Protein AF-0000000079764427 (afdb_homodimer)

Structure (mmCIF, N/CA/C/O backbone):
data_AF-0000000079764427-model_v1
#
loop_
_entity.id
_entity.type
_entity.pdbx_description
1 polymer 'Transcriptional regulator'
#
loop_
_atom_site.group_PDB
_atom_site.id
_atom_site.type_symbol
_atom_site.label_atom_id
_atom_site.label_alt_id
_atom_site.label_comp_id
_atom_site.label_asym_id
_atom_site.label_entity_id
_atom_site.label_seq_id
_atom_site.pdbx_PDB_ins_code
_atom_site.Cartn_x
_atom_site.Cartn_y
_atom_site.Cartn_z
_atom_site.occupancy
_atom_site.B_iso_or_equiv
_atom_site.auth_seq_id
_atom_site.auth_comp_id
_atom_site.auth_asym_id
_atom_site.auth_atom_id
_atom_site.pdbx_PDB_model_num
ATOM 1 N N . MET A 1 1 ? 19.547 -31.422 -20.656 1 37.47 1 MET A N 1
ATOM 2 C CA . MET A 1 1 ? 18.531 -30.391 -20.844 1 37.47 1 MET A CA 1
ATOM 3 C C . MET A 1 1 ? 18.656 -29.297 -19.766 1 37.47 1 MET A C 1
ATOM 5 O O . MET A 1 1 ? 18.391 -29.547 -18.594 1 37.47 1 MET A O 1
ATOM 9 N N . ARG A 1 2 ? 19.719 -28.469 -19.656 1 39.53 2 ARG A N 1
ATOM 10 C CA . ARG A 1 2 ? 20.141 -27.469 -18.688 1 39.53 2 ARG A CA 1
ATOM 11 C C . ARG A 1 2 ? 18.969 -26.578 -18.266 1 39.53 2 ARG A C 1
ATOM 13 O O . ARG A 1 2 ? 18.297 -25.984 -19.109 1 39.53 2 ARG A O 1
ATOM 20 N N . LYS A 1 3 ? 18.047 -27.125 -17.422 1 43.03 3 LYS A N 1
ATOM 21 C CA . LYS A 1 3 ? 16.844 -26.484 -16.922 1 43.03 3 LYS A CA 1
ATOM 22 C C . LYS A 1 3 ? 17.031 -24.969 -16.797 1 43.03 3 LYS A C 1
ATOM 24 O O . LYS A 1 3 ? 17.953 -24.516 -16.109 1 43.03 3 LYS A O 1
ATOM 29 N N . SER A 1 4 ? 16.969 -24.141 -17.891 1 41.94 4 SER A N 1
ATOM 30 C CA . SER A 1 4 ? 17.031 -22.688 -17.969 1 41.94 4 SER A CA 1
ATOM 31 C C . SER A 1 4 ? 16.484 -22.031 -16.703 1 41.94 4 SER A C 1
ATOM 33 O O . SER A 1 4 ? 15.32 -22.219 -16.359 1 41.94 4 SER A O 1
ATOM 35 N N . GLU A 1 5 ? 17.094 -22.156 -15.555 1 44.78 5 GLU A N 1
ATOM 36 C CA . GLU A 1 5 ? 16.812 -21.375 -14.352 1 44.78 5 GLU A CA 1
ATOM 37 C C . GLU A 1 5 ? 16.219 -20.016 -14.695 1 44.78 5 GLU A C 1
ATOM 39 O O . GLU A 1 5 ? 16.922 -19.141 -15.195 1 44.78 5 GLU A O 1
ATOM 44 N N . SER A 1 6 ? 15.117 -19.984 -15.414 1 50.72 6 SER A N 1
ATOM 45 C CA . SER A 1 6 ? 14.477 -18.75 -15.82 1 50.72 6 SER A CA 1
ATOM 46 C C . SER A 1 6 ? 14.734 -17.641 -14.805 1 50.72 6 SER A C 1
ATOM 48 O O . SER A 1 6 ? 14.586 -17.844 -13.602 1 50.72 6 SER A O 1
ATOM 50 N N . ALA A 1 7 ? 15.719 -16.781 -15.016 1 59.03 7 ALA A N 1
ATOM 51 C CA . ALA A 1 7 ? 16.156 -15.578 -14.312 1 59.03 7 ALA A CA 1
ATOM 52 C C . ALA A 1 7 ? 14.984 -14.922 -13.578 1 59.03 7 ALA A C 1
ATOM 54 O O . ALA A 1 7 ? 13.883 -14.844 -14.117 1 59.03 7 ALA A O 1
ATOM 55 N N . ILE A 1 8 ? 14.992 -15.133 -12.273 1 72.94 8 ILE A N 1
ATOM 56 C CA . ILE A 1 8 ? 14.031 -14.383 -11.477 1 72.94 8 ILE A CA 1
ATOM 57 C C . ILE A 1 8 ? 13.969 -12.938 -11.953 1 72.94 8 ILE A C 1
ATOM 59 O O . ILE A 1 8 ? 15 -12.258 -12.023 1 72.94 8 ILE A O 1
ATOM 63 N N . ASN A 1 9 ? 12.961 -12.602 -12.719 1 80.75 9 ASN A N 1
ATOM 64 C CA . ASN A 1 9 ? 12.766 -11.219 -13.148 1 80.75 9 ASN A CA 1
ATOM 65 C C . ASN A 1 9 ? 12.039 -10.398 -12.094 1 80.75 9 ASN A C 1
ATOM 67 O O . ASN A 1 9 ? 10.812 -10.43 -12.008 1 80.75 9 ASN A O 1
ATOM 71 N N . ARG A 1 10 ? 12.961 -9.844 -11.281 1 88.25 10 ARG A N 1
ATOM 72 C CA . ARG A 1 10 ? 12.422 -8.984 -10.227 1 88.25 10 ARG A CA 1
ATOM 73 C C . ARG A 1 10 ? 12.125 -7.586 -10.75 1 88.25 10 ARG A C 1
ATOM 75 O O . ARG A 1 10 ? 12.914 -7.035 -11.531 1 88.25 10 ARG A O 1
ATOM 82 N N . CYS A 1 11 ? 10.953 -7.137 -10.398 1 92.31 11 CYS A N 1
ATOM 83 C CA . CYS A 1 11 ? 10.633 -5.758 -10.742 1 92.31 11 CYS A CA 1
ATOM 84 C C . CYS A 1 11 ? 11.047 -4.805 -9.633 1 92.31 11 CYS A C 1
ATOM 86 O O . CYS A 1 11 ? 10.305 -4.613 -8.664 1 92.31 11 CYS A O 1
ATOM 88 N N . LYS A 1 12 ? 12.18 -4.176 -9.859 1 94.75 12 LYS A N 1
ATOM 89 C CA . LYS A 1 12 ? 12.75 -3.314 -8.82 1 94.75 12 LYS A CA 1
ATOM 90 C C . LYS A 1 12 ? 11.812 -2.15 -8.5 1 94.75 12 LYS A C 1
ATOM 92 O O . LYS A 1 12 ? 11.727 -1.72 -7.352 1 94.75 12 LYS A O 1
ATOM 97 N N . THR A 1 13 ? 11.172 -1.653 -9.531 1 96.94 13 THR A N 1
ATOM 98 C CA . THR A 1 13 ? 10.258 -0.533 -9.328 1 96.94 13 THR A CA 1
ATOM 99 C C . THR A 1 13 ? 9.117 -0.929 -8.391 1 96.94 13 THR A C 1
ATOM 101 O O . THR A 1 13 ? 8.82 -0.218 -7.43 1 96.94 13 THR A O 1
ATOM 104 N N . ILE A 1 14 ? 8.594 -2.066 -8.617 1 96.38 14 ILE A N 1
ATOM 105 C CA . ILE A 1 14 ? 7.469 -2.527 -7.812 1 96.38 14 ILE A CA 1
ATOM 106 C C . ILE A 1 14 ? 7.945 -2.848 -6.398 1 96.38 14 ILE A C 1
ATOM 108 O O . ILE A 1 14 ? 7.266 -2.529 -5.422 1 96.38 14 ILE A O 1
ATOM 112 N N . SER A 1 15 ? 9.086 -3.422 -6.289 1 95.44 15 SER A N 1
ATOM 113 C CA . SER A 1 15 ? 9.648 -3.701 -4.973 1 95.44 15 SER A CA 1
ATOM 114 C C . SER A 1 15 ? 9.883 -2.416 -4.188 1 95.44 15 SER A C 1
ATOM 116 O O . SER A 1 15 ? 9.625 -2.359 -2.984 1 95.44 15 SER A O 1
ATOM 118 N N . THR A 1 16 ? 10.391 -1.406 -4.848 1 96.19 16 THR A N 1
ATOM 119 C CA . THR A 1 16 ? 10.648 -0.124 -4.203 1 96.19 16 THR A CA 1
ATOM 120 C C . THR A 1 16 ? 9.344 0.543 -3.789 1 96.19 16 THR A C 1
ATOM 122 O O . THR A 1 16 ? 9.219 1.046 -2.67 1 96.19 16 THR A O 1
ATOM 125 N N . VAL A 1 17 ? 8.344 0.511 -4.684 1 96.56 17 VAL A N 1
ATOM 126 C CA . VAL A 1 17 ? 7.031 1.067 -4.367 1 96.56 17 VAL A CA 1
ATOM 127 C C . VAL A 1 17 ? 6.438 0.341 -3.162 1 96.56 17 VAL A C 1
ATOM 129 O O . VAL A 1 17 ? 5.914 0.975 -2.242 1 96.56 17 VAL A O 1
ATOM 132 N N . GLN A 1 18 ? 6.531 -0.95 -3.156 1 96.06 18 GLN A N 1
ATOM 133 C CA . GLN A 1 18 ? 6.062 -1.748 -2.027 1 96.06 18 GLN A CA 1
ATOM 134 C C . GLN A 1 18 ? 6.738 -1.315 -0.729 1 96.06 18 GLN A C 1
ATOM 136 O O . GLN A 1 18 ? 6.074 -1.139 0.293 1 96.06 18 GLN A O 1
ATOM 141 N N . LYS A 1 19 ? 7.977 -1.12 -0.745 1 94.25 19 LYS A N 1
ATOM 142 C CA . LYS A 1 19 ? 8.719 -0.733 0.449 1 94.25 19 LYS A CA 1
ATOM 143 C C . LYS A 1 19 ? 8.281 0.641 0.949 1 94.25 19 LYS A C 1
ATOM 145 O O . LYS A 1 19 ? 8.156 0.857 2.156 1 94.25 19 LYS A O 1
ATOM 150 N N . LEU A 1 20 ? 8.023 1.52 0.026 1 94.94 20 LEU A N 1
ATOM 151 C CA . LEU A 1 20 ? 7.648 2.891 0.359 1 94.94 20 LEU A CA 1
ATOM 152 C C . LEU A 1 20 ? 6.254 2.938 0.971 1 94.94 20 LEU A C 1
ATOM 154 O O . LEU A 1 20 ? 5.98 3.764 1.847 1 94.94 20 LEU A O 1
ATOM 158 N N . LEU A 1 21 ? 5.438 2.053 0.484 1 94 21 LEU A N 1
ATOM 159 C CA . LEU A 1 21 ? 4.035 2.127 0.884 1 94 21 LEU A CA 1
ATOM 160 C C . LEU A 1 21 ? 3.721 1.088 1.955 1 94 21 LEU A C 1
ATOM 162 O O . LEU A 1 21 ? 2.611 1.058 2.49 1 94 21 LEU A O 1
ATOM 166 N N . GLY A 1 22 ? 4.785 0.251 2.111 1 90.44 22 GLY A N 1
ATOM 167 C CA . GLY A 1 22 ? 4.566 -0.783 3.109 1 90.44 22 GLY A CA 1
ATOM 168 C C . GLY A 1 22 ? 4.273 -0.228 4.488 1 90.44 22 GLY A C 1
ATOM 169 O O . GLY A 1 22 ? 4.977 0.667 4.969 1 90.44 22 GLY A O 1
ATOM 170 N N . GLY A 1 23 ? 3.123 -0.671 5.043 1 87.12 23 GLY A N 1
ATOM 171 C CA . GLY A 1 23 ? 2.627 -0.219 6.332 1 87.12 23 GLY A CA 1
ATOM 172 C C . GLY A 1 23 ? 1.115 -0.096 6.383 1 87.12 23 GLY A C 1
ATOM 173 O O . GLY A 1 23 ? 0.454 -0.088 5.34 1 87.12 23 GLY A O 1
ATOM 174 N N . LYS A 1 24 ? 0.66 0.077 7.57 1 90.56 24 LYS A N 1
ATOM 175 C CA . LYS A 1 24 ? -0.783 -0.022 7.77 1 90.56 24 LYS A CA 1
ATOM 176 C C . LYS A 1 24 ? -1.452 1.344 7.641 1 90.56 24 LYS A C 1
ATOM 178 O O . LYS A 1 24 ? -2.678 1.434 7.543 1 90.56 24 LYS A O 1
ATOM 183 N N . TYR A 1 25 ? -0.628 2.434 7.398 1 95.88 25 TYR A N 1
ATOM 184 C CA . TYR A 1 25 ? -1.325 3.713 7.484 1 95.88 25 TYR A CA 1
ATOM 185 C C . TYR A 1 25 ? -0.783 4.699 6.453 1 95.88 25 TYR A C 1
ATOM 187 O O . TYR A 1 25 ? -1.311 5.801 6.305 1 95.88 25 TYR A O 1
ATOM 195 N N . LYS A 1 26 ? 0.159 4.332 5.672 1 96.75 26 LYS A N 1
ATOM 196 C CA . LYS A 1 26 ? 0.887 5.297 4.855 1 96.75 26 LYS A CA 1
ATOM 197 C C . LYS A 1 26 ? -0.018 5.906 3.787 1 96.75 26 LYS A C 1
ATOM 199 O O . LYS A 1 26 ? 0.06 7.102 3.508 1 96.75 26 LYS A O 1
ATOM 204 N N . ILE A 1 27 ? -0.841 5.113 3.219 1 97.25 27 ILE A N 1
ATOM 205 C CA . ILE A 1 27 ? -1.762 5.594 2.193 1 97.25 27 ILE A CA 1
ATOM 206 C C . ILE A 1 27 ? -2.711 6.625 2.795 1 97.25 27 ILE A C 1
ATOM 208 O O . ILE A 1 27 ? -2.891 7.711 2.238 1 97.25 27 ILE A O 1
ATOM 212 N N . GLU A 1 28 ? -3.258 6.352 3.938 1 97.06 28 GLU A N 1
ATOM 213 C CA . GLU A 1 28 ? -4.18 7.27 4.602 1 97.06 28 GLU A CA 1
ATOM 214 C C . GLU A 1 28 ? -3.471 8.555 5.012 1 97.06 28 GLU A C 1
ATOM 216 O O . GLU A 1 28 ? -4.008 9.648 4.832 1 97.06 28 GLU A O 1
ATOM 221 N N . ILE A 1 29 ? -2.322 8.352 5.551 1 97.75 29 ILE A N 1
ATOM 222 C CA . ILE A 1 29 ? -1.571 9.516 6.004 1 97.75 29 ILE A CA 1
ATOM 223 C C . ILE A 1 29 ? -1.322 10.461 4.828 1 97.75 29 ILE A C 1
ATOM 225 O O . ILE A 1 29 ? -1.599 11.656 4.914 1 97.75 29 ILE A O 1
ATOM 229 N N . LEU A 1 30 ? -0.891 9.938 3.723 1 98.38 30 LEU A N 1
ATOM 230 C CA . LEU A 1 30 ? -0.604 10.75 2.549 1 98.38 30 LEU A CA 1
ATOM 231 C C . LEU A 1 30 ? -1.88 11.375 1.994 1 98.38 30 LEU A C 1
ATOM 233 O O . LEU A 1 30 ? -1.868 12.516 1.537 1 98.38 30 LEU A O 1
ATOM 237 N N . TRP A 1 31 ? -2.936 10.641 2.057 1 98.25 31 TRP A N 1
ATOM 238 C CA . TRP A 1 31 ? -4.223 11.148 1.593 1 98.25 31 TRP A CA 1
ATOM 239 C C . TRP A 1 31 ? -4.652 12.359 2.412 1 98.25 31 TRP A C 1
ATOM 241 O O . TRP A 1 31 ? -4.988 13.406 1.855 1 98.25 31 TRP A O 1
ATOM 251 N N . TYR A 1 32 ? -4.578 12.227 3.701 1 98.12 32 TYR A N 1
ATOM 252 C CA . TYR A 1 32 ? -5.105 13.281 4.562 1 98.12 32 TYR A CA 1
ATOM 253 C C . TYR A 1 32 ? -4.195 14.5 4.547 1 98.12 32 TYR A C 1
ATOM 255 O O . TYR A 1 32 ? -4.676 15.641 4.57 1 98.12 32 TYR A O 1
ATOM 263 N N . ILE A 1 33 ? -2.914 14.297 4.445 1 98.25 33 ILE A N 1
ATOM 264 C CA . ILE A 1 33 ? -2.004 15.438 4.344 1 98.25 33 ILE A CA 1
ATOM 265 C C . ILE A 1 33 ? -2.178 16.109 2.986 1 98.25 33 ILE A C 1
ATOM 267 O O . ILE A 1 33 ? -2.281 17.344 2.908 1 98.25 33 ILE A O 1
ATOM 271 N N . GLY A 1 34 ? -2.25 15.367 1.97 1 98.06 34 GLY A N 1
ATOM 272 C CA . GLY A 1 34 ? -2.193 15.891 0.613 1 98.06 34 GLY A CA 1
ATOM 273 C C . GLY A 1 34 ? -3.535 16.391 0.108 1 98.06 34 G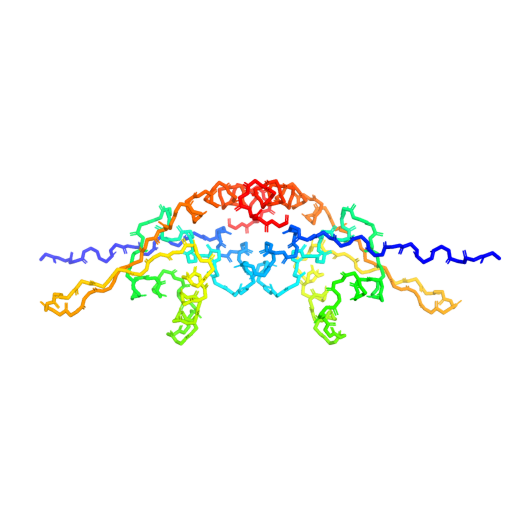LY A C 1
ATOM 274 O O . GLY A 1 34 ? -3.611 17.438 -0.544 1 98.06 34 GLY A O 1
ATOM 275 N N . LYS A 1 35 ? -4.582 15.625 0.439 1 97.75 35 LYS A N 1
ATOM 276 C CA . LYS A 1 35 ? -5.875 15.914 -0.176 1 97.75 35 LYS A CA 1
ATOM 277 C C . LYS A 1 35 ? -6.793 16.656 0.796 1 97.75 35 LYS A C 1
ATOM 279 O O . LYS A 1 35 ? -7.699 17.375 0.375 1 97.75 35 LYS A O 1
ATOM 284 N N . CYS A 1 36 ? -6.523 16.516 2.053 1 96.81 36 CYS A N 1
ATOM 285 C CA . CYS A 1 36 ? -7.438 17.078 3.039 1 96.81 36 CYS A CA 1
ATOM 286 C C . CYS A 1 36 ? -6.75 18.156 3.857 1 96.81 36 CYS A C 1
ATOM 288 O O . CYS A 1 36 ? -7.355 18.75 4.762 1 96.81 36 CYS A O 1
ATOM 290 N N . ASP A 1 37 ? -5.512 18.406 3.658 1 96.12 37 ASP A N 1
ATOM 291 C CA . ASP A 1 37 ? -4.738 19.469 4.305 1 96.12 37 ASP A CA 1
ATOM 292 C C . ASP A 1 37 ? -4.703 19.266 5.82 1 96.12 37 ASP A C 1
ATOM 29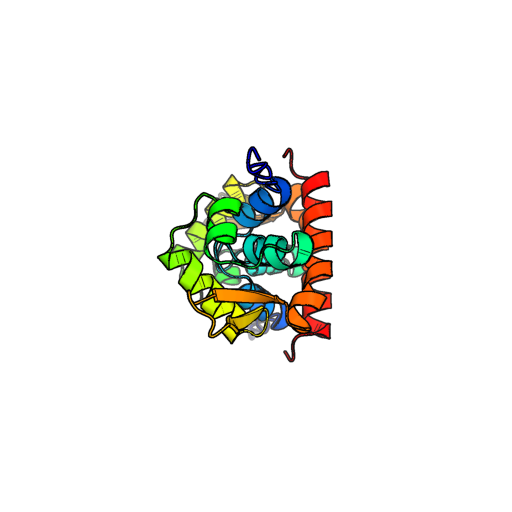4 O O . ASP A 1 37 ? -4.836 20.234 6.578 1 96.12 37 ASP A O 1
ATOM 298 N N . VAL A 1 38 ? -4.676 18 6.207 1 96.69 38 VAL A N 1
ATOM 299 C CA . VAL A 1 38 ? -4.473 17.688 7.617 1 96.69 38 VAL A CA 1
ATOM 300 C C . VAL A 1 38 ? -2.98 17.703 7.941 1 96.69 38 VAL A C 1
ATOM 302 O O . VAL A 1 38 ? -2.234 16.828 7.488 1 96.69 38 VAL A O 1
ATOM 305 N N . ARG A 1 39 ? -2.537 18.562 8.828 1 96.75 39 ARG A N 1
ATOM 306 C CA . ARG A 1 39 ? -1.111 18.859 8.883 1 96.75 39 ARG A CA 1
ATOM 307 C C . ARG A 1 39 ? -0.536 18.562 10.258 1 96.75 39 ARG A C 1
ATOM 309 O O . ARG A 1 39 ? 0.684 18.5 10.43 1 96.75 39 ARG A O 1
ATOM 316 N N . ARG A 1 40 ? -1.451 18.359 11.211 1 97.25 40 ARG A N 1
ATOM 317 C CA . ARG A 1 40 ? -0.958 18.203 12.578 1 97.25 40 ARG A CA 1
ATOM 318 C C . ARG A 1 40 ? -1.13 16.766 13.062 1 97.25 40 ARG A C 1
ATOM 320 O O . ARG A 1 40 ? -2.08 16.094 12.672 1 97.25 40 ARG A O 1
ATOM 327 N N . PHE A 1 41 ? -0.259 16.406 14.016 1 97.69 41 PHE A N 1
ATOM 328 C CA . PHE A 1 41 ? -0.192 15.047 14.555 1 97.69 41 PHE A CA 1
ATOM 329 C C . PHE A 1 41 ? -1.54 14.625 15.125 1 97.69 41 PHE A C 1
ATOM 331 O O . PHE A 1 41 ? -2.07 13.57 14.758 1 97.69 41 PHE A O 1
ATOM 338 N N . GLY A 1 42 ? -2.055 15.484 15.945 1 96.62 42 GLY A N 1
ATOM 339 C CA . GLY A 1 42 ? -3.312 15.148 16.594 1 96.62 42 GLY A CA 1
ATOM 340 C C . GLY A 1 42 ? -4.469 15.008 15.617 1 96.62 42 GLY A C 1
ATOM 341 O O . GLY A 1 42 ? -5.32 14.133 15.781 1 96.62 42 GLY A O 1
ATOM 342 N N . GLN A 1 43 ? -4.551 15.867 14.641 1 96 43 GLN A N 1
ATOM 343 C CA . GLN A 1 43 ? -5.594 15.805 13.617 1 96 43 GLN A CA 1
ATOM 344 C C . GLN A 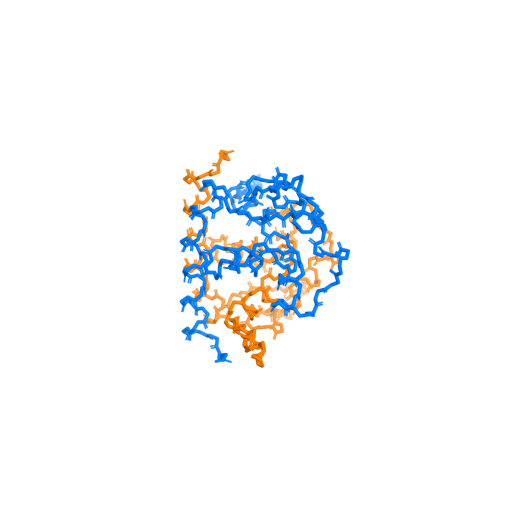1 43 ? -5.469 14.531 12.789 1 96 43 GLN A C 1
ATOM 346 O O . GLN A 1 43 ? -6.473 13.891 12.469 1 96 43 GLN A O 1
ATOM 351 N N . LEU A 1 44 ? -4.262 14.203 12.43 1 97.31 44 LEU A N 1
ATOM 352 C CA . LEU A 1 44 ? -4.023 12.969 11.68 1 97.31 44 LEU A CA 1
ATOM 353 C C . LEU A 1 44 ? -4.496 11.758 12.469 1 97.31 44 LEU A C 1
ATOM 355 O O . LEU A 1 44 ? -5.184 10.891 11.93 1 97.31 44 LEU A O 1
ATOM 359 N N . ARG A 1 45 ? -4.129 11.727 13.688 1 97 45 ARG A N 1
ATOM 360 C CA . ARG A 1 45 ? -4.52 10.617 14.555 1 97 45 ARG A CA 1
ATOM 361 C C . ARG A 1 45 ? -6.035 10.477 14.625 1 97 45 ARG A C 1
ATOM 363 O O . ARG A 1 45 ? -6.57 9.375 14.531 1 97 45 ARG A O 1
ATOM 370 N N . ARG A 1 46 ? -6.707 11.586 14.719 1 95 46 ARG A N 1
ATOM 371 C CA . ARG A 1 46 ? -8.164 11.586 14.805 1 95 46 ARG A CA 1
ATOM 372 C C . ARG A 1 46 ? -8.789 11.133 13.484 1 95 46 ARG A C 1
ATOM 374 O O . ARG A 1 46 ? -9.773 10.398 13.477 1 95 46 ARG A O 1
ATOM 381 N N . GLN A 1 47 ? -8.234 11.633 12.406 1 94.81 47 GLN A N 1
ATOM 382 C CA . GLN A 1 47 ? -8.766 11.297 11.094 1 94.81 47 GLN A CA 1
ATOM 383 C C . GLN A 1 47 ? -8.633 9.805 10.805 1 94.81 47 GLN A C 1
ATOM 385 O O . GLN A 1 47 ? -9.555 9.188 10.266 1 94.81 47 GLN A O 1
ATOM 390 N N . ILE A 1 48 ? -7.523 9.227 11.156 1 94.62 48 ILE A N 1
ATOM 391 C CA . ILE A 1 48 ? -7.266 7.816 10.883 1 94.62 48 ILE A CA 1
ATOM 392 C C . ILE A 1 48 ? -8.008 6.945 11.891 1 94.62 48 ILE A C 1
ATOM 394 O O . ILE A 1 48 ? -8.555 5.902 11.539 1 94.62 48 ILE A O 1
ATOM 398 N N . GLY A 1 49 ? -8.086 7.352 13.188 1 91.56 49 GLY A N 1
ATOM 399 C CA . GLY A 1 49 ? -8.922 6.773 14.227 1 91.56 49 GLY A CA 1
ATOM 400 C C . GLY A 1 49 ? -8.328 5.523 14.844 1 91.56 49 GLY A C 1
ATOM 401 O O . GLY A 1 49 ? -8.227 5.418 16.062 1 91.56 49 GLY A O 1
ATOM 402 N N . GLU A 1 50 ? -7.992 4.492 14.227 1 91.12 50 GLU A N 1
ATOM 403 C CA . GLU A 1 50 ? -7.559 3.207 14.766 1 91.12 50 GLU A CA 1
ATOM 404 C C . GLU A 1 50 ? -6.039 3.162 14.93 1 91.12 50 GLU A C 1
ATOM 406 O O . GLU A 1 50 ? -5.484 2.133 15.312 1 91.12 50 GLU A O 1
ATOM 411 N N . ILE A 1 51 ? -5.379 4.246 14.883 1 95.25 51 ILE A N 1
ATOM 412 C CA . ILE A 1 51 ? -3.92 4.25 14.922 1 95.25 51 ILE A CA 1
ATOM 413 C C . ILE A 1 51 ? -3.438 4.707 16.297 1 95.25 51 ILE A C 1
ATOM 415 O O . ILE A 1 51 ? -4.012 5.621 16.891 1 95.25 51 ILE A O 1
ATOM 419 N N . THR A 1 52 ? -2.408 4.047 16.828 1 97.31 52 THR A N 1
ATOM 420 C CA . THR A 1 52 ? -1.791 4.477 18.078 1 97.31 52 THR A CA 1
ATOM 421 C C . THR A 1 52 ? -0.817 5.625 17.828 1 97.31 52 THR A C 1
ATOM 423 O O . THR A 1 52 ? -0.355 5.824 16.703 1 97.31 52 THR A O 1
ATOM 426 N N . GLU A 1 53 ? -0.509 6.328 18.891 1 97.81 53 GLU A N 1
ATOM 427 C CA . GLU A 1 53 ? 0.448 7.426 18.797 1 97.81 53 GLU A CA 1
ATOM 428 C C . GLU A 1 53 ? 1.823 6.926 18.359 1 97.81 53 GLU A C 1
ATOM 430 O O . GLU A 1 53 ? 2.498 7.566 17.562 1 97.81 53 GLU A O 1
ATOM 435 N N . SER A 1 54 ? 2.193 5.883 18.906 1 97.88 54 SER A N 1
ATOM 436 C CA . SER A 1 54 ? 3.496 5.316 18.578 1 97.88 54 SER A CA 1
ATOM 437 C C . SER A 1 54 ? 3.564 4.918 17.109 1 97.88 54 SER A C 1
ATOM 439 O O . SER A 1 54 ? 4.566 5.172 16.438 1 97.88 54 SER A O 1
ATOM 441 N N . SER A 1 55 ? 2.484 4.297 16.609 1 97.31 55 SER A N 1
ATOM 442 C CA . SER A 1 55 ? 2.441 3.891 15.211 1 97.31 55 SER A CA 1
ATOM 443 C C . SER A 1 55 ? 2.441 5.105 14.281 1 97.31 55 SER A C 1
ATOM 445 O O . SER A 1 55 ? 3.141 5.117 13.266 1 97.31 55 SER A O 1
ATOM 447 N N . LEU A 1 56 ? 1.691 6.059 14.672 1 98 56 LEU A N 1
ATOM 448 C CA . LEU A 1 56 ? 1.655 7.266 13.859 1 98 56 LEU A CA 1
ATOM 449 C C . LEU A 1 56 ? 3.029 7.93 13.805 1 98 56 LEU A C 1
ATOM 451 O O . LEU A 1 56 ? 3.486 8.328 12.727 1 98 56 LEU A O 1
ATOM 455 N N . THR A 1 57 ? 3.705 8.055 14.93 1 98.19 57 THR A N 1
ATOM 456 C CA . THR A 1 57 ? 5.059 8.602 14.977 1 98.19 57 THR A CA 1
ATOM 457 C C . THR A 1 57 ? 5.984 7.824 14.039 1 98.19 57 THR A C 1
ATOM 459 O O . THR A 1 57 ? 6.711 8.422 13.242 1 98.19 57 THR A O 1
ATOM 462 N N . LYS A 1 58 ? 5.934 6.566 14.141 1 97.94 58 LYS A N 1
ATOM 463 C CA . LYS A 1 58 ? 6.777 5.703 13.32 1 97.94 58 LYS A CA 1
ATOM 464 C C . LYS A 1 58 ? 6.5 5.914 11.836 1 97.94 58 LYS A C 1
ATOM 466 O O . LYS A 1 58 ? 7.43 6.051 11.031 1 97.94 58 LYS A O 1
ATOM 471 N N . GLN A 1 59 ? 5.219 5.898 11.43 1 97.62 59 GLN A N 1
ATOM 472 C CA . GLN A 1 59 ? 4.844 6.051 10.023 1 97.62 59 GLN A CA 1
ATOM 473 C C . GLN A 1 59 ? 5.266 7.414 9.484 1 97.62 59 GLN A C 1
ATOM 475 O O . GLN A 1 59 ? 5.754 7.516 8.359 1 97.62 59 GLN A O 1
ATOM 480 N N . LEU A 1 60 ? 5.102 8.422 10.273 1 98.31 60 LEU A N 1
ATOM 481 C CA . LEU A 1 60 ? 5.488 9.773 9.859 1 98.31 60 LEU A CA 1
ATOM 482 C C . LEU A 1 60 ? 7 9.875 9.695 1 98.31 60 LEU A C 1
ATOM 484 O O . LEU A 1 60 ? 7.484 10.469 8.727 1 98.31 60 LEU A O 1
ATOM 488 N N . ARG A 1 61 ? 7.707 9.281 10.586 1 98.19 61 ARG A N 1
ATOM 489 C CA . ARG A 1 61 ? 9.164 9.273 10.484 1 98.19 61 ARG A CA 1
ATOM 490 C C . ARG A 1 61 ? 9.633 8.547 9.227 1 98.19 61 ARG A C 1
ATOM 492 O O . ARG A 1 61 ? 10.539 9.016 8.539 1 98.19 61 ARG A O 1
ATOM 499 N N . GLU A 1 62 ? 9.078 7.453 8.953 1 97.94 62 GLU A N 1
ATOM 500 C CA . GLU A 1 62 ? 9.453 6.691 7.766 1 97.94 62 GLU A CA 1
ATOM 501 C C . GLU A 1 62 ? 9.117 7.457 6.492 1 97.94 62 GLU A C 1
ATOM 503 O O . GLU A 1 62 ? 9.914 7.484 5.551 1 97.94 62 GLU A O 1
ATOM 508 N N . LEU A 1 63 ? 7.941 8.047 6.453 1 98.19 63 LEU A N 1
ATOM 509 C CA . LEU A 1 63 ? 7.543 8.828 5.289 1 98.19 63 LEU A CA 1
ATOM 510 C C . LEU A 1 63 ? 8.477 10.016 5.086 1 98.19 63 LEU A C 1
ATOM 512 O O . LEU A 1 63 ? 8.758 10.398 3.949 1 98.19 63 LEU A O 1
ATOM 516 N N . GLU A 1 64 ? 8.891 10.602 6.188 1 98.62 64 GLU A N 1
ATOM 517 C CA . GLU A 1 64 ? 9.852 11.695 6.102 1 98.62 64 GLU A CA 1
ATOM 518 C C . GLU A 1 64 ? 11.203 11.203 5.59 1 98.62 64 GLU A C 1
ATOM 520 O O . GLU A 1 64 ? 11.789 11.797 4.688 1 98.62 64 GLU A O 1
ATOM 525 N N . ALA A 1 65 ? 11.695 10.109 6.141 1 98.06 65 ALA A N 1
ATOM 526 C CA . ALA A 1 65 ? 12.977 9.531 5.75 1 98.06 65 ALA A CA 1
ATOM 527 C C . ALA A 1 65 ? 12.969 9.125 4.281 1 98.06 65 ALA A C 1
ATOM 529 O O . ALA A 1 65 ? 13.992 9.234 3.596 1 98.06 65 ALA A O 1
ATOM 530 N N . ASP A 1 66 ? 11.828 8.711 3.781 1 97.19 66 ASP A N 1
ATOM 531 C CA . ASP A 1 66 ? 11.703 8.25 2.402 1 97.19 66 ASP A CA 1
ATOM 532 C C . ASP A 1 66 ? 11.438 9.414 1.453 1 97.19 66 ASP A C 1
ATOM 534 O O . ASP A 1 66 ? 11.352 9.227 0.238 1 97.19 66 ASP A O 1
ATOM 538 N N . GLY A 1 67 ? 11.219 10.578 2.018 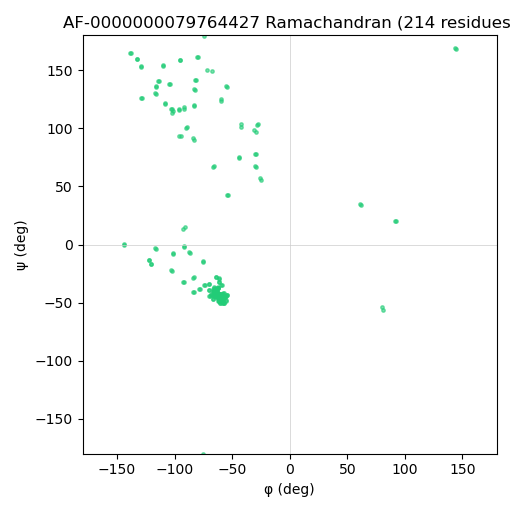1 97.56 67 GLY A N 1
ATOM 539 C CA . GLY A 1 67 ? 11.164 11.789 1.206 1 97.56 67 GLY A CA 1
ATOM 540 C C . GLY A 1 67 ? 9.758 12.133 0.74 1 97.56 67 GLY A C 1
ATOM 541 O O . GLY A 1 67 ? 9.586 12.883 -0.222 1 97.56 67 GLY A O 1
ATOM 542 N N . PHE A 1 68 ? 8.742 11.609 1.414 1 98.38 68 PHE A N 1
ATOM 543 C CA . PHE A 1 68 ? 7.375 11.883 0.99 1 98.38 68 PHE A CA 1
ATOM 544 C C . PHE A 1 68 ? 6.816 13.102 1.713 1 98.38 68 PHE A C 1
ATOM 546 O O . PHE A 1 68 ? 5.961 13.812 1.175 1 98.38 68 PHE A O 1
ATOM 553 N N . ILE A 1 69 ? 7.258 13.297 2.975 1 98.69 69 ILE A N 1
ATOM 554 C CA . ILE A 1 69 ? 6.715 14.422 3.723 1 98.69 69 ILE A CA 1
ATOM 555 C C . ILE A 1 69 ? 7.848 15.203 4.379 1 98.69 69 ILE A C 1
ATOM 557 O O . ILE A 1 69 ? 8.977 14.703 4.484 1 98.69 69 ILE A O 1
ATOM 561 N N . LEU A 1 70 ? 7.543 16.406 4.707 1 98.56 70 LEU A N 1
ATOM 562 C CA . LEU A 1 70 ? 8.422 17.297 5.449 1 98.56 70 LEU A CA 1
ATOM 563 C C . LEU A 1 70 ? 7.805 17.672 6.793 1 98.56 70 LEU A C 1
ATOM 565 O O . LEU A 1 70 ? 6.617 17.984 6.871 1 98.56 70 LEU A O 1
ATOM 569 N N . ARG A 1 71 ? 8.594 17.516 7.762 1 97.75 71 ARG A N 1
ATOM 570 C CA . ARG A 1 71 ? 8.203 17.938 9.102 1 97.75 71 ARG A CA 1
ATOM 571 C C . ARG A 1 71 ? 8.648 19.375 9.375 1 97.75 71 ARG A C 1
ATOM 573 O O . ARG A 1 71 ? 9.844 19.672 9.344 1 97.75 71 ARG A O 1
ATOM 580 N N . HIS A 1 72 ? 7.656 20.312 9.625 1 97.12 72 HIS A N 1
ATOM 581 C CA . HIS A 1 72 ? 7.93 21.703 9.93 1 97.12 72 HIS A CA 1
ATOM 582 C C . HIS A 1 72 ? 7.762 21.984 11.422 1 97.12 72 HIS A C 1
ATOM 584 O O . HIS A 1 72 ? 6.668 21.828 11.969 1 97.12 72 HIS A O 1
ATOM 590 N N . ASP A 1 73 ? 8.844 22.344 11.984 1 94.69 73 ASP A N 1
ATOM 591 C CA . ASP A 1 73 ? 8.805 22.719 13.398 1 94.69 73 ASP A CA 1
ATOM 592 C C . ASP A 1 73 ? 8.68 24.234 13.555 1 94.69 73 ASP A C 1
ATOM 594 O O . ASP A 1 73 ? 9.555 24.984 13.117 1 94.69 73 ASP A O 1
ATOM 598 N N . PHE A 1 74 ? 7.523 24.672 14.164 1 92 74 PHE A N 1
ATOM 599 C CA . PHE A 1 74 ? 7.324 26.094 14.406 1 92 74 PHE A CA 1
ATOM 600 C C . PHE A 1 74 ? 7.73 26.453 15.836 1 92 74 PHE A C 1
ATOM 602 O O . PHE A 1 74 ? 7.285 25.828 16.797 1 92 74 PHE A O 1
ATOM 609 N N . CYS A 1 75 ? 8.781 26.828 16.125 1 90.06 75 CYS A N 1
ATOM 610 C CA . CYS A 1 75 ? 9.312 27.234 17.422 1 90.06 75 CYS A CA 1
ATOM 611 C C . CYS A 1 75 ? 8.438 28.297 18.062 1 90.06 75 CYS A C 1
ATOM 613 O O . CYS A 1 75 ? 8.938 29.328 18.516 1 90.06 75 CYS A O 1
ATOM 615 N N . GLU A 1 76 ? 7.27 28.109 17.969 1 90.12 76 GLU A N 1
ATOM 616 C CA . GLU A 1 76 ? 6.344 29.031 18.609 1 90.12 76 GLU A CA 1
ATOM 617 C C . GLU A 1 76 ? 5.93 28.516 19.984 1 90.12 76 GLU A C 1
ATOM 619 O O . GLU A 1 76 ? 6.375 27.453 20.422 1 90.12 76 GLU A O 1
ATOM 624 N N . VAL A 1 77 ? 5.469 29.312 20.844 1 87.88 77 VAL A N 1
ATOM 625 C CA . VAL A 1 77 ? 4.926 28.953 22.141 1 87.88 77 VAL A CA 1
ATOM 626 C C . VAL A 1 77 ? 3.4 28.969 22.094 1 87.88 77 VAL A C 1
ATOM 628 O O . VAL A 1 77 ? 2.793 30.016 21.844 1 87.88 77 VAL A O 1
ATOM 631 N N . PRO A 1 78 ? 2.883 27.672 22.297 1 88.62 78 PRO A N 1
ATOM 632 C CA . PRO A 1 78 ? 3.35 26.281 22.422 1 88.62 78 PRO A CA 1
ATOM 633 C C . PRO A 1 78 ? 3.928 25.734 21.125 1 88.62 78 PRO A C 1
ATOM 635 O O . PRO A 1 78 ? 3.566 26.203 20.047 1 88.62 78 PRO A O 1
ATOM 638 N N . PRO A 1 79 ? 4.883 24.828 21.312 1 89.5 79 PRO A N 1
ATOM 639 C CA . PRO A 1 79 ? 5.508 24.281 20.109 1 89.5 79 PRO A CA 1
ATOM 640 C C . PRO A 1 79 ? 4.492 23.688 19.141 1 89.5 79 PRO A C 1
ATOM 642 O O . PRO A 1 79 ? 3.508 23.078 19.562 1 89.5 79 PRO A O 1
ATOM 645 N N . ARG A 1 80 ? 4.664 23.984 17.812 1 92.69 80 ARG A N 1
ATOM 646 C CA . ARG A 1 80 ? 3.754 23.5 16.781 1 92.69 80 ARG A CA 1
ATOM 647 C C . ARG A 1 80 ? 4.52 22.828 15.648 1 92.69 80 ARG A C 1
ATOM 649 O O . ARG A 1 80 ? 5.496 23.391 15.141 1 92.69 80 ARG A O 1
ATOM 656 N N . VAL A 1 81 ? 4.105 21.609 15.383 1 96.56 81 VAL A N 1
ATOM 657 C CA . VAL A 1 81 ? 4.684 20.875 14.273 1 96.56 81 VAL A CA 1
ATOM 658 C C . VAL A 1 81 ? 3.613 20.594 13.219 1 96.56 81 VAL A C 1
ATOM 660 O O . VAL A 1 81 ? 2.479 20.25 13.555 1 96.56 81 VAL A O 1
ATOM 663 N N . GLU A 1 82 ? 4.023 20.828 11.93 1 98.12 82 GLU A N 1
ATOM 664 C CA . GLU A 1 82 ? 3.121 20.5 10.836 1 98.12 82 GLU A CA 1
ATOM 665 C C . GLU A 1 82 ? 3.814 19.641 9.781 1 98.12 82 GLU A C 1
ATOM 667 O O . GLU A 1 82 ? 5.035 19.703 9.633 1 98.12 82 GLU A O 1
ATOM 672 N N . TYR A 1 83 ? 3.021 18.891 9.117 1 98.62 83 TYR A N 1
ATOM 673 C CA . TYR A 1 83 ? 3.51 18.047 8.031 1 98.62 83 TYR A CA 1
ATOM 674 C C . TYR A 1 83 ? 2.953 18.5 6.691 1 98.62 83 TYR A C 1
ATOM 676 O O . TYR A 1 83 ? 1.788 18.891 6.594 1 98.62 83 TYR A O 1
ATOM 684 N N . SER A 1 84 ? 3.775 18.453 5.723 1 98.69 84 SER A N 1
ATOM 685 C CA . SER A 1 84 ? 3.377 18.703 4.34 1 98.69 84 SER A CA 1
ATOM 686 C C . SER A 1 84 ? 4.035 17.719 3.381 1 98.69 84 SER A C 1
ATOM 688 O O . SER A 1 84 ? 4.973 17.016 3.754 1 98.69 84 SER A O 1
ATOM 690 N N . LEU A 1 85 ? 3.531 17.641 2.199 1 98.75 85 LEU A N 1
ATOM 691 C CA . LEU A 1 85 ? 4.121 16.766 1.2 1 98.75 85 LEU A CA 1
ATOM 692 C C . LEU A 1 85 ? 5.332 17.422 0.541 1 98.75 85 LEU A C 1
ATOM 694 O O . LEU A 1 85 ? 5.336 18.625 0.304 1 98.75 85 LEU A O 1
ATOM 698 N N . THR A 1 86 ? 6.328 16.656 0.274 1 98.69 86 THR A N 1
ATOM 699 C CA . THR A 1 86 ? 7.398 17.078 -0.624 1 98.69 86 THR A CA 1
ATOM 700 C C . THR A 1 86 ? 6.938 17.016 -2.078 1 98.69 86 THR A C 1
ATOM 702 O O . THR A 1 86 ? 5.785 16.688 -2.357 1 98.69 86 THR A O 1
ATOM 705 N N . GLU A 1 87 ? 7.875 17.391 -2.977 1 98.44 87 GLU A N 1
ATOM 706 C CA . GLU A 1 87 ? 7.578 17.234 -4.398 1 98.44 87 GLU A CA 1
ATOM 707 C C . GLU A 1 87 ? 7.277 15.781 -4.746 1 98.44 87 GLU A C 1
ATOM 709 O O . GLU A 1 87 ? 6.355 15.5 -5.512 1 98.44 87 GLU A O 1
ATOM 714 N N . LEU A 1 88 ? 8.039 14.875 -4.203 1 98.19 88 LEU A N 1
ATOM 715 C CA . LEU A 1 88 ? 7.801 13.453 -4.414 1 98.19 88 LEU A CA 1
ATOM 716 C C . LEU A 1 88 ? 6.426 13.055 -3.893 1 98.19 88 LEU A C 1
ATOM 718 O O . LEU A 1 88 ? 5.664 12.375 -4.59 1 98.19 88 LEU A O 1
ATOM 722 N N . GLY A 1 89 ? 6.133 13.438 -2.645 1 98.5 89 GLY A N 1
ATOM 723 C CA . GLY A 1 89 ? 4.824 13.172 -2.076 1 98.5 89 GLY A CA 1
ATOM 724 C C . GLY A 1 89 ? 3.684 13.703 -2.928 1 98.5 89 GLY A C 1
ATOM 725 O O . GLY A 1 89 ? 2.684 13.008 -3.133 1 98.5 89 GLY A O 1
ATOM 726 N N . GLU A 1 90 ? 3.873 14.945 -3.422 1 98.62 90 GLU A N 1
ATOM 727 C CA . GLU A 1 90 ? 2.855 15.562 -4.27 1 98.62 90 GLU A CA 1
ATOM 728 C C . GLU A 1 90 ? 2.664 14.773 -5.562 1 98.62 90 GLU A C 1
ATOM 730 O O . GLU A 1 90 ? 1.533 14.586 -6.02 1 98.62 90 GLU A O 1
ATOM 735 N N . SER A 1 91 ? 3.719 14.359 -6.117 1 98.56 91 SER A N 1
ATOM 736 C CA . SER A 1 91 ? 3.623 13.602 -7.359 1 98.56 91 SER A CA 1
ATOM 737 C C . SER A 1 91 ? 2.883 12.281 -7.148 1 98.56 91 SER A C 1
ATOM 739 O O . SER A 1 91 ? 2.256 11.766 -8.07 1 98.56 91 SER A O 1
ATOM 741 N N . PHE A 1 92 ? 2.924 11.703 -5.949 1 98.56 92 PHE A N 1
ATOM 742 C CA . PHE A 1 92 ? 2.291 10.43 -5.637 1 98.56 92 PHE A CA 1
ATOM 743 C C . PHE A 1 92 ? 0.782 10.594 -5.504 1 98.56 92 PHE A C 1
ATOM 745 O O . PHE A 1 92 ? 0.039 9.609 -5.555 1 98.56 92 PHE A O 1
ATOM 752 N N . LEU A 1 93 ? 0.284 11.812 -5.375 1 98.56 93 LEU A N 1
ATOM 753 C CA . LEU A 1 93 ? -1.146 12.047 -5.207 1 98.56 93 LEU A CA 1
ATOM 754 C C . LEU A 1 93 ? -1.928 11.539 -6.414 1 98.56 93 LEU A C 1
ATOM 756 O O . LEU A 1 93 ? -3.09 11.148 -6.285 1 98.56 93 LEU A O 1
ATOM 760 N N . SER A 1 94 ? -1.296 11.562 -7.547 1 98.62 94 SER A N 1
ATOM 761 C CA . SER A 1 94 ? -1.973 11.023 -8.727 1 98.62 94 SER A CA 1
ATOM 762 C C . SER A 1 94 ? -2.25 9.531 -8.562 1 98.62 94 SER A C 1
ATOM 764 O O . SER A 1 94 ? -3.27 9.031 -9.039 1 98.62 94 SER A O 1
ATOM 766 N N . VAL A 1 95 ? -1.357 8.828 -7.977 1 98.56 95 VAL A N 1
ATOM 767 C CA . VAL A 1 95 ? -1.541 7.41 -7.699 1 98.56 95 VAL A CA 1
ATOM 768 C C . VAL A 1 95 ? -2.674 7.219 -6.691 1 98.56 95 VAL A C 1
ATOM 770 O O . VAL A 1 95 ? -3.529 6.352 -6.867 1 98.56 95 VAL A O 1
ATOM 773 N N . LEU A 1 96 ? -2.703 8.023 -5.676 1 98.38 96 LEU A N 1
ATOM 774 C CA . LEU A 1 96 ? -3.764 7.949 -4.676 1 98.38 96 LEU A CA 1
ATOM 775 C C . LEU A 1 96 ? -5.129 8.203 -5.309 1 98.38 96 LEU A C 1
ATOM 777 O O . LEU A 1 96 ? -6.105 7.527 -4.973 1 98.38 96 LEU A O 1
ATOM 781 N N . ASP A 1 97 ? -5.172 9.203 -6.191 1 98.5 97 ASP A N 1
ATOM 782 C CA . ASP A 1 97 ? -6.418 9.477 -6.902 1 98.5 97 ASP A CA 1
ATOM 783 C C . ASP A 1 97 ? -6.879 8.258 -7.695 1 98.5 97 ASP A C 1
ATOM 785 O O . ASP A 1 97 ? -8.062 7.918 -7.688 1 98.5 97 ASP A O 1
ATOM 789 N N . TYR A 1 98 ? -5.93 7.645 -8.336 1 98.5 98 TYR A N 1
ATOM 790 C CA . TYR A 1 98 ? -6.258 6.461 -9.125 1 98.5 98 TYR A CA 1
ATOM 791 C C . TYR A 1 98 ? -6.727 5.32 -8.234 1 98.5 98 TYR A C 1
ATOM 793 O O . TYR A 1 98 ? -7.68 4.609 -8.57 1 98.5 98 TYR A O 1
ATOM 801 N N . MET A 1 99 ? -6.121 5.152 -7.094 1 98.06 99 MET A N 1
ATOM 802 C CA . MET A 1 99 ? -6.535 4.148 -6.113 1 98.06 99 MET A CA 1
ATOM 803 C C . MET A 1 99 ? -7.941 4.438 -5.598 1 98.06 99 MET A C 1
ATOM 805 O O . MET A 1 99 ? -8.758 3.525 -5.473 1 98.06 99 MET A O 1
ATOM 809 N N . LYS A 1 100 ? -8.141 5.652 -5.32 1 97.94 100 LYS A N 1
ATOM 810 C CA . LYS A 1 100 ? -9.461 6.043 -4.836 1 97.94 100 LYS A CA 1
ATOM 811 C C . LYS A 1 100 ? -10.539 5.758 -5.879 1 97.94 100 LYS A C 1
ATOM 813 O O . LYS A 1 100 ? -11.594 5.215 -5.559 1 97.94 100 LYS A O 1
ATOM 818 N N . ASP A 1 101 ? -10.289 6.188 -7.109 1 98.25 101 ASP A N 1
ATOM 819 C CA . ASP A 1 101 ? -11.242 5.949 -8.195 1 98.25 101 ASP A CA 1
ATOM 820 C C . ASP A 1 101 ? -11.508 4.453 -8.367 1 98.25 101 ASP A C 1
ATOM 822 O O . ASP A 1 101 ? -12.664 4.039 -8.531 1 98.25 101 ASP A O 1
ATOM 826 N N . TRP A 1 102 ? -10.477 3.689 -8.375 1 98.56 102 TRP A N 1
ATOM 827 C CA . TRP A 1 102 ? -10.633 2.24 -8.453 1 98.56 102 TRP A CA 1
ATOM 828 C C . TRP A 1 102 ? -11.469 1.715 -7.293 1 98.56 102 TRP A C 1
ATOM 830 O O . TRP A 1 102 ? -12.359 0.887 -7.488 1 98.56 102 TRP A O 1
ATOM 840 N N . GLY A 1 103 ? -11.094 2.119 -6.047 1 98 103 GLY A N 1
ATOM 841 C CA . GLY A 1 103 ? -11.844 1.688 -4.879 1 98 103 GLY A CA 1
ATOM 842 C C . GLY A 1 103 ? -13.32 2.025 -4.969 1 98 103 GLY A C 1
ATOM 843 O O . GLY A 1 103 ? -14.172 1.199 -4.637 1 98 103 GLY A O 1
ATOM 844 N N . ASP A 1 104 ? -13.648 3.227 -5.402 1 97.69 104 ASP A N 1
ATOM 845 C CA . ASP A 1 104 ? -15.031 3.658 -5.562 1 97.69 104 ASP A CA 1
ATOM 846 C C . ASP A 1 104 ? -15.781 2.758 -6.539 1 97.69 104 ASP A C 1
ATOM 848 O O . ASP A 1 104 ? -16.969 2.484 -6.355 1 97.69 104 ASP A O 1
ATOM 852 N N . ALA A 1 105 ? -15.102 2.301 -7.527 1 97.69 105 ALA A N 1
ATOM 853 C CA . ALA A 1 105 ? -15.727 1.526 -8.594 1 97.69 105 ALA A CA 1
ATOM 854 C C . ALA A 1 105 ? -15.852 0.056 -8.203 1 97.69 105 ALA A C 1
ATOM 856 O O . ALA A 1 105 ? -16.781 -0.633 -8.648 1 97.69 105 ALA A O 1
ATOM 857 N N . ASN A 1 106 ? -14.953 -0.417 -7.363 1 97.56 106 ASN A N 1
ATOM 858 C CA . ASN A 1 106 ? -14.844 -1.866 -7.242 1 97.56 106 ASN A CA 1
ATOM 859 C C . ASN A 1 106 ? -15.117 -2.33 -5.812 1 97.56 106 ASN A C 1
ATOM 861 O O . ASN A 1 106 ? -15.336 -3.52 -5.574 1 97.56 106 ASN A O 1
ATOM 865 N N . LEU A 1 107 ? -15.031 -1.294 -4.934 1 94.38 107 LEU A N 1
ATOM 866 C CA . LEU A 1 107 ? -15.211 -1.673 -3.537 1 94.38 107 LEU A CA 1
ATOM 867 C C . LEU A 1 107 ? -16.547 -1.186 -3.012 1 94.38 107 LEU A C 1
ATOM 869 O O . LEU A 1 107 ? -17.031 -0.127 -3.418 1 94.38 107 LEU A O 1
ATOM 873 N N . SER A 1 108 ? -17.422 -2.016 -2.553 1 83.69 108 SER A N 1
ATOM 874 C CA . SER A 1 108 ? -18.703 -1.626 -1.963 1 83.69 108 SER A CA 1
ATOM 875 C C . SER A 1 108 ? -18.484 -0.863 -0.658 1 83.69 108 SER A C 1
ATOM 877 O O . SER A 1 108 ? -18.484 -1.458 0.421 1 83.69 108 SER A O 1
ATOM 879 N N . VAL A 1 109 ? -17.922 0.306 -0.852 1 74.62 109 VAL A N 1
ATOM 880 C CA . VAL A 1 109 ? -17.688 1.043 0.386 1 74.62 109 VAL A CA 1
ATOM 881 C C . VAL A 1 109 ? -18.797 2.08 0.586 1 74.62 109 VAL A C 1
ATOM 883 O O . VAL A 1 109 ? -19.375 2.58 -0.385 1 74.62 109 VAL A O 1
ATOM 886 N N . MET B 1 1 ? -19.312 30.484 21.156 1 37.88 1 MET B N 1
ATOM 887 C CA . MET B 1 1 ? -18.953 30.172 19.781 1 37.88 1 MET B CA 1
ATOM 888 C C . MET B 1 1 ? -18.703 28.672 19.609 1 37.88 1 MET B C 1
ATOM 890 O O . MET B 1 1 ? -17.75 28.141 20.188 1 37.88 1 MET B O 1
ATOM 894 N N . ARG B 1 2 ? -19.672 27.734 19.641 1 40 2 ARG B N 1
ATOM 895 C CA . ARG B 1 2 ? -19.734 26.281 19.656 1 40 2 ARG B CA 1
ATOM 896 C C . ARG B 1 2 ? -18.75 25.688 18.641 1 40 2 ARG B C 1
ATOM 898 O O . ARG B 1 2 ? -18.781 26.016 17.453 1 40 2 ARG B O 1
ATOM 905 N N . LYS B 1 3 ? -17.422 25.703 18.969 1 43.59 3 LYS B N 1
ATOM 906 C CA . LYS B 1 3 ? -16.328 25.219 18.141 1 43.59 3 LYS B CA 1
ATOM 907 C C . LYS B 1 3 ? -16.781 24.078 17.234 1 43.59 3 LYS B C 1
ATOM 909 O O . LYS B 1 3 ? -17.281 23.062 17.719 1 43.59 3 LYS B O 1
ATOM 914 N N . SER B 1 4 ? -17.5 24.297 16.078 1 41.81 4 SER B N 1
ATOM 915 C CA . SER B 1 4 ? -17.938 23.375 15.047 1 41.81 4 SER B CA 1
ATOM 916 C C . SER B 1 4 ? -16.984 22.203 14.898 1 41.81 4 SER B C 1
ATOM 918 O O . SER B 1 4 ? -15.797 22.391 14.602 1 41.81 4 SER B O 1
ATOM 920 N N . GLU B 1 5 ? -16.859 21.312 15.844 1 45.09 5 GLU B N 1
ATOM 921 C CA . GLU B 1 5 ? -16.188 20.016 15.727 1 45.09 5 GLU B CA 1
ATOM 922 C C . GLU B 1 5 ? -16.172 19.531 14.281 1 45.09 5 GLU B C 1
ATOM 924 O O . GLU B 1 5 ? -17.203 19.125 13.75 1 45.09 5 GLU B O 1
ATOM 929 N N . SER B 1 6 ? -15.648 20.312 13.375 1 50.62 6 SER B N 1
ATOM 930 C CA . SER B 1 6 ? -15.625 19.938 11.961 1 50.62 6 SER B CA 1
ATOM 931 C C . SER B 1 6 ? -15.539 18.438 11.789 1 50.62 6 SER B C 1
ATOM 933 O O . SER B 1 6 ? -14.727 17.766 12.445 1 50.62 6 SER B O 1
ATOM 935 N N . ALA B 1 7 ? -16.641 17.766 11.539 1 59.06 7 ALA B N 1
ATOM 936 C CA . ALA B 1 7 ? -16.891 16.359 11.242 1 59.06 7 ALA B CA 1
ATOM 937 C C . ALA B 1 7 ? -15.68 15.719 10.555 1 59.06 7 ALA B C 1
ATOM 939 O O . ALA B 1 7 ? -15.062 16.328 9.68 1 59.06 7 ALA B O 1
ATOM 940 N N . ILE B 1 8 ? -14.945 14.961 11.359 1 73.75 8 ILE B N 1
ATOM 941 C CA . ILE B 1 8 ? -13.883 14.18 10.742 1 73.75 8 ILE B CA 1
ATOM 942 C C . ILE B 1 8 ? -14.383 13.547 9.445 1 73.75 8 ILE B C 1
ATOM 944 O O . ILE B 1 8 ? -15.422 12.875 9.438 1 73.75 8 ILE B O 1
ATOM 948 N N . ASN B 1 9 ? -13.984 14.102 8.328 1 80.62 9 ASN B N 1
ATOM 949 C CA . ASN B 1 9 ? -14.344 13.523 7.039 1 80.62 9 ASN B CA 1
ATOM 950 C C . ASN B 1 9 ? -13.375 12.406 6.637 1 80.62 9 ASN B C 1
ATOM 952 O O . ASN B 1 9 ? -12.297 12.68 6.109 1 80.62 9 ASN B O 1
ATOM 956 N N . ARG B 1 10 ? -13.867 11.242 7.094 1 88.12 10 ARG B N 1
ATOM 957 C CA . ARG B 1 10 ? -13.062 10.07 6.758 1 88.12 10 ARG B CA 1
ATOM 958 C C . ARG B 1 10 ? -13.383 9.57 5.352 1 88.12 10 ARG B C 1
ATOM 960 O O . ARG B 1 10 ? -14.547 9.539 4.949 1 88.12 10 ARG B O 1
ATOM 967 N N . CYS B 1 11 ? -12.328 9.312 4.652 1 92.25 11 CYS B N 1
ATOM 968 C CA . CYS B 1 11 ? -12.531 8.711 3.342 1 92.25 11 CYS B CA 1
ATOM 969 C C . CYS B 1 11 ? -12.555 7.188 3.441 1 92.25 11 CYS B C 1
ATOM 971 O O . CYS B 1 11 ? -11.508 6.543 3.439 1 92.25 11 CYS B O 1
ATOM 973 N N . LYS B 1 12 ? -13.758 6.66 3.422 1 94.69 12 LYS B N 1
ATOM 974 C CA . LYS B 1 12 ? -13.93 5.227 3.621 1 94.69 12 LYS B CA 1
ATOM 975 C C . LYS B 1 12 ? -13.242 4.426 2.52 1 94.69 12 LYS B C 1
ATOM 977 O O . LYS B 1 12 ? -12.703 3.348 2.771 1 94.69 12 LYS B O 1
ATOM 982 N N . THR B 1 13 ? -13.305 4.969 1.333 1 96.94 13 THR B N 1
ATOM 983 C CA . THR B 1 13 ? -12.688 4.273 0.21 1 96.94 13 THR B CA 1
ATOM 984 C C . THR B 1 13 ? -11.18 4.141 0.426 1 96.94 13 THR B C 1
ATOM 986 O O . THR B 1 13 ? -10.617 3.051 0.278 1 96.94 13 THR B O 1
ATOM 989 N N . ILE B 1 14 ? -10.586 5.184 0.853 1 96.31 14 ILE B N 1
ATOM 990 C CA . ILE B 1 14 ? -9.141 5.18 1.055 1 96.31 14 ILE B CA 1
ATOM 991 C C . ILE B 1 14 ? -8.789 4.289 2.244 1 96.31 14 ILE B C 1
ATOM 993 O O . ILE B 1 14 ? -7.809 3.541 2.201 1 96.31 14 ILE B O 1
ATOM 997 N N . SER B 1 15 ? -9.578 4.34 3.256 1 95.44 15 SER B N 1
ATOM 998 C CA . SER B 1 15 ? -9.359 3.471 4.406 1 95.44 15 SER B CA 1
ATOM 999 C C . SER B 1 15 ? -9.469 2 4.02 1 95.44 15 SER B C 1
ATOM 1001 O O . SER B 1 15 ? -8.68 1.171 4.48 1 95.44 15 SER B O 1
ATOM 1003 N N . THR B 1 16 ? -10.438 1.677 3.209 1 96.12 16 THR B N 1
ATOM 1004 C CA . THR B 1 16 ? -10.625 0.301 2.762 1 96.12 16 THR B CA 1
ATOM 1005 C C . THR B 1 16 ? -9.469 -0.144 1.874 1 96.12 16 THR B C 1
ATOM 1007 O O . THR B 1 16 ? -8.938 -1.244 2.043 1 96.12 16 THR B O 1
ATOM 1010 N N . VAL B 1 17 ? -9.039 0.73 0.957 1 96.56 17 VAL B N 1
ATOM 1011 C CA . VAL B 1 17 ? -7.898 0.432 0.097 1 96.56 17 VAL B CA 1
ATOM 1012 C C . VAL B 1 17 ? -6.652 0.204 0.951 1 96.56 17 VAL B C 1
ATOM 1014 O O . VAL B 1 17 ? -5.91 -0.753 0.73 1 96.56 17 VAL B O 1
ATOM 1017 N N . GLN B 1 18 ? -6.449 1.051 1.91 1 96.06 18 GLN B N 1
ATOM 1018 C CA . GLN B 1 18 ? -5.332 0.896 2.834 1 96.06 18 GLN B CA 1
ATOM 1019 C C . GLN B 1 18 ? -5.375 -0.465 3.525 1 96.06 18 GLN B C 1
ATOM 1021 O O . GLN B 1 18 ? -4.355 -1.154 3.613 1 96.06 18 GLN B O 1
ATOM 1026 N N . LYS B 1 19 ? -6.473 -0.859 3.973 1 94.12 19 LYS B N 1
ATOM 1027 C CA . LYS B 1 19 ? -6.613 -2.129 4.68 1 94.12 19 LYS B CA 1
ATOM 1028 C C . LYS B 1 19 ? -6.309 -3.307 3.758 1 94.12 19 LYS B C 1
ATOM 1030 O O . LYS B 1 19 ? -5.668 -4.277 4.172 1 94.12 19 LYS B O 1
ATOM 1035 N N . LEU B 1 20 ? -6.73 -3.189 2.531 1 94.81 20 LEU B N 1
ATOM 1036 C CA . LEU B 1 20 ? -6.555 -4.262 1.557 1 94.81 20 LEU B CA 1
ATOM 1037 C C . LEU B 1 20 ? -5.086 -4.41 1.173 1 94.81 20 LEU B C 1
ATOM 1039 O O . LEU B 1 20 ? -4.617 -5.523 0.913 1 94.81 20 LEU B O 1
ATOM 1043 N N . LEU B 1 21 ? -4.426 -3.291 1.156 1 93.94 21 LEU B N 1
ATOM 1044 C CA . LEU B 1 21 ? -3.059 -3.309 0.644 1 93.94 21 LEU B CA 1
ATOM 1045 C C . LEU B 1 21 ? -2.049 -3.301 1.786 1 93.94 21 LEU B C 1
ATOM 1047 O O . LEU B 1 21 ? -0.841 -3.393 1.554 1 93.94 21 LEU B O 1
ATOM 1051 N N . GLY B 1 22 ? -2.717 -3.105 2.967 1 90.25 22 GLY B N 1
ATOM 1052 C CA . GLY B 1 22 ? -1.825 -3.072 4.117 1 90.25 22 GLY B CA 1
ATOM 1053 C C . GLY B 1 22 ? -1.031 -4.352 4.293 1 90.25 22 GLY B C 1
ATOM 1054 O O . GLY B 1 22 ? -1.594 -5.449 4.25 1 90.25 22 GLY B O 1
ATOM 1055 N N . GLY B 1 23 ? 0.312 -4.191 4.324 1 87.12 23 GLY B N 1
ATOM 1056 C CA . GLY B 1 23 ? 1.263 -5.289 4.43 1 87.12 23 GLY B CA 1
ATOM 1057 C C . GLY B 1 23 ? 2.535 -5.051 3.639 1 87.12 23 GLY B C 1
ATOM 1058 O O . GLY B 1 23 ? 2.586 -4.16 2.785 1 87.12 23 GLY B O 1
ATOM 1059 N N . LYS B 1 24 ? 3.461 -5.898 3.918 1 90.38 24 LYS B N 1
ATOM 1060 C CA . LYS B 1 24 ? 4.801 -5.637 3.396 1 90.38 24 LYS B CA 1
ATOM 1061 C C . LYS B 1 24 ? 5 -6.305 2.039 1 90.38 24 LYS B C 1
ATOM 1063 O O . LYS B 1 24 ? 5.969 -6.016 1.335 1 90.38 24 LYS B O 1
ATOM 1068 N N . TYR B 1 25 ? 3.941 -7.062 1.548 1 95.88 25 TYR B N 1
ATOM 1069 C CA . TYR B 1 25 ? 4.289 -7.82 0.352 1 95.88 25 TYR B CA 1
ATOM 1070 C C . TYR B 1 25 ? 3.115 -7.883 -0.618 1 95.88 25 TYR B C 1
ATOM 1072 O O . TYR B 1 25 ? 3.246 -8.398 -1.729 1 95.88 25 TYR B O 1
ATOM 1080 N N . LYS B 1 26 ? 2.018 -7.305 -0.305 1 96.69 26 LYS B N 1
ATOM 1081 C CA . LYS B 1 26 ? 0.791 -7.539 -1.06 1 96.69 26 LYS B CA 1
ATOM 1082 C C . LYS B 1 26 ? 0.907 -6.996 -2.48 1 96.69 26 LYS B C 1
ATOM 1084 O O . LYS B 1 26 ? 0.442 -7.625 -3.432 1 96.69 26 LYS B O 1
ATOM 1089 N N . ILE B 1 27 ? 1.5 -5.875 -2.621 1 97.25 27 ILE B N 1
ATOM 1090 C CA . ILE B 1 27 ? 1.675 -5.27 -3.938 1 97.25 27 ILE B CA 1
ATOM 1091 C C . ILE B 1 27 ? 2.537 -6.18 -4.812 1 97.25 27 ILE B C 1
ATOM 1093 O O . ILE B 1 27 ? 2.178 -6.477 -5.953 1 97.25 27 ILE B O 1
ATOM 1097 N N . GLU B 1 28 ? 3.623 -6.672 -4.293 1 97 28 GLU B N 1
ATOM 1098 C CA . GLU B 1 28 ? 4.516 -7.551 -5.039 1 97 28 GLU B CA 1
ATOM 1099 C C . GLU B 1 28 ? 3.826 -8.867 -5.391 1 97 28 GLU B C 1
ATOM 1101 O O . GLU B 1 28 ? 3.947 -9.359 -6.512 1 97 28 GLU B O 1
ATOM 1106 N N . ILE B 1 29 ? 3.164 -9.367 -4.402 1 97.75 29 ILE B N 1
ATOM 1107 C CA . ILE B 1 29 ? 2.486 -10.641 -4.621 1 97.75 29 ILE B CA 1
ATOM 1108 C C . ILE B 1 29 ? 1.499 -10.5 -5.777 1 97.75 29 ILE B C 1
ATOM 1110 O O . ILE B 1 29 ? 1.509 -11.312 -6.711 1 97.75 29 ILE B O 1
ATOM 1114 N N . LEU B 1 30 ? 0.714 -9.469 -5.777 1 98.31 30 LEU B N 1
ATOM 1115 C CA . LEU B 1 30 ? -0.279 -9.25 -6.824 1 98.31 30 LEU B CA 1
ATOM 1116 C C . LEU B 1 30 ? 0.395 -8.992 -8.164 1 98.31 30 LEU B C 1
ATOM 1118 O O . LEU B 1 30 ? -0.09 -9.445 -9.203 1 98.31 30 LEU B O 1
ATOM 1122 N N . TRP B 1 31 ? 1.49 -8.297 -8.133 1 98.25 31 TRP B N 1
ATOM 1123 C CA . TRP B 1 31 ? 2.244 -8.031 -9.352 1 98.25 31 TRP B CA 1
ATOM 1124 C C . TRP B 1 31 ? 2.732 -9.328 -9.984 1 98.25 31 TRP B C 1
ATOM 1126 O O . TRP B 1 31 ? 2.516 -9.562 -11.18 1 98.25 31 TRP B O 1
ATOM 1136 N N . TYR B 1 32 ? 3.307 -10.172 -9.188 1 98.12 32 TYR B N 1
ATOM 1137 C CA . TYR B 1 32 ? 3.932 -11.367 -9.734 1 98.12 32 TYR B CA 1
ATOM 1138 C C . TYR B 1 32 ? 2.879 -12.383 -10.164 1 98.12 32 TYR B C 1
ATOM 1140 O O . TYR B 1 32 ? 3.035 -13.055 -11.188 1 98.12 32 TYR B O 1
ATOM 1148 N N . ILE B 1 33 ? 1.789 -12.461 -9.445 1 98.25 33 ILE B N 1
ATOM 1149 C CA . ILE B 1 33 ? 0.714 -13.359 -9.859 1 98.25 33 ILE B CA 1
ATOM 1150 C C . ILE B 1 33 ? 0.056 -12.82 -11.133 1 98.25 33 ILE B C 1
ATOM 1152 O O . ILE B 1 33 ? -0.169 -13.57 -12.086 1 98.25 33 ILE B O 1
ATOM 1156 N N . GLY B 1 34 ? -0.2 -11.586 -11.172 1 98.06 34 GLY B N 1
ATOM 1157 C CA . GLY B 1 34 ? -1.02 -10.992 -12.219 1 98.06 34 GLY B CA 1
ATOM 1158 C C . GLY B 1 34 ? -0.237 -10.672 -13.477 1 98.06 34 GLY B C 1
ATOM 1159 O O . GLY B 1 34 ? -0.719 -10.898 -14.594 1 98.06 34 GLY B O 1
ATOM 1160 N N . LYS B 1 35 ? 0.979 -10.156 -13.273 1 97.69 35 LYS B N 1
ATOM 1161 C CA . LYS B 1 35 ? 1.714 -9.625 -14.422 1 97.69 35 LYS B CA 1
ATOM 1162 C C . LYS B 1 35 ? 2.797 -10.602 -14.875 1 97.69 35 LYS B C 1
ATOM 1164 O O . LYS B 1 35 ? 3.203 -10.586 -16.047 1 97.69 35 LYS B O 1
ATOM 1169 N N . CYS B 1 36 ? 3.203 -11.453 -13.992 1 96.88 36 CYS B N 1
ATOM 1170 C CA . CYS B 1 36 ? 4.324 -12.32 -14.32 1 96.88 36 CYS B CA 1
ATOM 1171 C C . CYS B 1 36 ? 3.895 -13.781 -14.336 1 96.88 36 CYS B C 1
ATOM 1173 O O . CYS B 1 36 ? 4.715 -14.672 -14.562 1 96.88 36 CYS B O 1
ATOM 1175 N N . ASP B 1 37 ? 2.699 -14.086 -14.008 1 96.06 37 ASP B N 1
ATOM 1176 C CA . ASP B 1 37 ? 2.117 -15.43 -14.047 1 96.06 37 ASP B CA 1
ATOM 1177 C C . ASP B 1 37 ? 2.855 -16.375 -13.102 1 96.06 37 ASP B C 1
ATOM 1179 O O . ASP B 1 37 ? 3.111 -17.531 -13.445 1 96.06 37 ASP B O 1
ATOM 1183 N N . VAL B 1 38 ? 3.309 -15.805 -12 1 96.62 38 VAL B N 1
ATOM 1184 C CA . VAL B 1 38 ? 3.885 -16.641 -10.945 1 96.62 38 VAL B CA 1
ATOM 1185 C C . VAL B 1 38 ? 2.77 -17.203 -10.062 1 96.62 38 VAL B C 1
ATOM 1187 O O . VAL B 1 38 ? 2.102 -16.469 -9.344 1 96.62 38 VAL B O 1
ATOM 1190 N N . ARG B 1 39 ? 2.641 -18.5 -9.984 1 96.62 39 ARG B N 1
ATOM 1191 C CA . ARG B 1 39 ? 1.39 -19.062 -9.484 1 96.62 39 ARG B CA 1
ATOM 1192 C C . ARG B 1 39 ? 1.634 -19.953 -8.273 1 96.62 39 ARG B C 1
ATOM 1194 O O . ARG B 1 39 ? 0.694 -20.312 -7.559 1 96.62 39 ARG B O 1
ATOM 1201 N N . ARG B 1 40 ? 2.91 -20.281 -8.062 1 97.25 4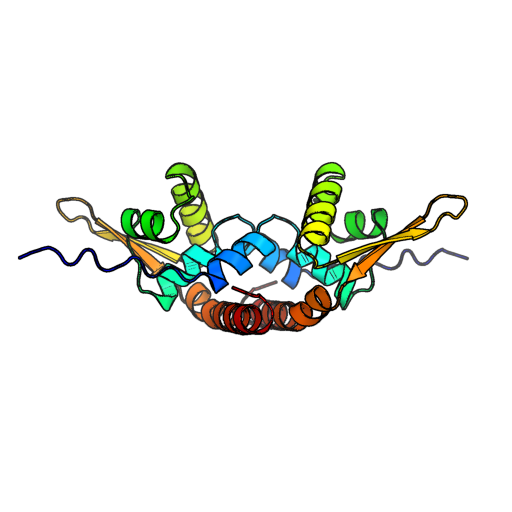0 ARG B N 1
ATOM 1202 C CA . ARG B 1 40 ? 3.182 -21.25 -7.008 1 97.25 40 ARG B CA 1
ATOM 1203 C C . ARG B 1 40 ? 3.881 -20.594 -5.824 1 97.25 40 ARG B C 1
ATOM 1205 O O . ARG B 1 40 ? 4.652 -19.641 -6.004 1 97.25 40 ARG B O 1
ATOM 1212 N N . PHE B 1 41 ? 3.682 -21.219 -4.648 1 97.62 41 PHE B N 1
ATOM 1213 C CA . PHE B 1 41 ? 4.191 -20.703 -3.385 1 97.62 41 PHE B CA 1
ATOM 1214 C C . PHE B 1 41 ? 5.703 -20.516 -3.443 1 97.62 41 PHE B C 1
ATOM 1216 O O . PHE B 1 41 ? 6.215 -19.438 -3.15 1 97.62 41 PHE B O 1
ATOM 1223 N N . GLY B 1 42 ? 6.336 -21.547 -3.867 1 96.69 42 GLY B N 1
ATOM 1224 C CA . GLY B 1 42 ? 7.789 -21.5 -3.906 1 96.69 42 GLY B CA 1
ATOM 1225 C C . GLY B 1 42 ? 8.328 -20.469 -4.875 1 96.69 42 GLY B C 1
ATOM 1226 O O . GLY B 1 42 ? 9.328 -19.797 -4.586 1 96.69 42 GLY B O 1
ATOM 1227 N N . GLN B 1 43 ? 7.742 -20.344 -6.027 1 96.12 43 GLN B N 1
ATOM 1228 C CA . GLN B 1 43 ? 8.148 -19.359 -7.016 1 96.12 43 GLN B CA 1
ATOM 1229 C C . GLN B 1 43 ? 7.934 -17.938 -6.496 1 96.12 43 GLN B C 1
ATOM 1231 O O . GLN B 1 43 ? 8.773 -17.062 -6.695 1 96.12 43 GLN B O 1
ATOM 1236 N N . LEU B 1 44 ? 6.809 -17.734 -5.871 1 97.38 44 LEU B N 1
ATOM 1237 C CA . LEU B 1 44 ? 6.523 -16.422 -5.277 1 97.38 44 LEU B CA 1
ATOM 1238 C C . LEU B 1 44 ? 7.578 -16.062 -4.238 1 97.38 44 LEU B C 1
ATOM 1240 O O . LEU B 1 44 ? 8.094 -14.945 -4.242 1 97.38 44 LEU B O 1
ATOM 1244 N N . ARG B 1 45 ? 7.859 -16.984 -3.41 1 97 45 ARG B N 1
ATOM 1245 C CA . ARG B 1 45 ? 8.859 -16.766 -2.367 1 97 45 ARG B CA 1
ATOM 1246 C C . ARG B 1 45 ? 10.203 -16.375 -2.971 1 97 45 ARG B C 1
ATOM 1248 O O . ARG B 1 45 ? 10.859 -15.445 -2.498 1 97 45 ARG B O 1
ATOM 1255 N N . ARG B 1 46 ? 10.57 -17.031 -4.027 1 95.06 46 ARG B N 1
ATOM 1256 C CA . ARG B 1 46 ? 11.844 -16.766 -4.691 1 95.06 46 ARG B CA 1
ATOM 1257 C C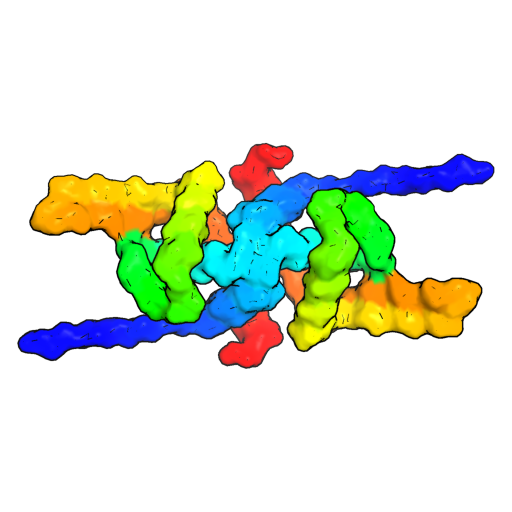 . ARG B 1 46 ? 11.836 -15.391 -5.355 1 95.06 46 ARG B C 1
ATOM 1259 O O . ARG B 1 46 ? 12.828 -14.664 -5.312 1 95.06 46 ARG B O 1
ATOM 1266 N N . GLN B 1 47 ? 10.742 -15.094 -5.996 1 94.81 47 GLN B N 1
ATOM 1267 C CA . GLN B 1 47 ? 10.633 -13.82 -6.703 1 94.81 47 GLN B CA 1
ATOM 1268 C C . GLN B 1 47 ? 10.719 -12.641 -5.73 1 94.81 47 GLN B C 1
ATOM 1270 O O . GLN B 1 47 ? 11.383 -11.641 -6.02 1 94.81 47 GLN B O 1
ATOM 1275 N N . ILE B 1 48 ? 10.086 -12.75 -4.602 1 94.69 48 ILE B N 1
ATOM 1276 C CA . ILE B 1 48 ? 10.047 -11.672 -3.629 1 94.69 48 ILE B CA 1
ATOM 1277 C C . ILE B 1 48 ? 11.359 -11.633 -2.848 1 94.69 48 ILE B C 1
ATOM 1279 O O . ILE B 1 48 ? 11.891 -10.555 -2.557 1 94.69 48 ILE B O 1
ATOM 1283 N N . GLY B 1 49 ? 11.953 -12.781 -2.51 1 91.62 49 GLY B N 1
ATOM 1284 C CA . GLY B 1 49 ? 13.297 -12.945 -1.975 1 91.62 49 GLY B CA 1
ATOM 1285 C C . GLY B 1 49 ? 13.383 -12.664 -0.487 1 91.62 49 GLY B C 1
ATOM 1286 O O . GLY B 1 49 ? 13.93 -13.469 0.271 1 91.62 49 GLY B O 1
ATOM 1287 N N . GLU B 1 50 ? 13 -11.617 0.085 1 91.25 50 GLU B N 1
ATOM 1288 C CA . GLU B 1 50 ? 13.18 -11.227 1.479 1 91.25 50 GLU B CA 1
ATOM 1289 C C . GLU B 1 50 ? 11.992 -11.656 2.332 1 91.25 50 GLU B C 1
ATOM 1291 O O . GLU B 1 50 ? 11.945 -11.367 3.531 1 91.25 50 GLU B O 1
ATOM 1296 N N . ILE B 1 51 ? 11.148 -12.484 1.856 1 95.25 51 ILE B N 1
ATOM 1297 C CA . ILE B 1 51 ? 9.938 -12.836 2.584 1 95.25 51 ILE B CA 1
ATOM 1298 C C . ILE B 1 51 ? 10.094 -14.219 3.211 1 95.25 51 ILE B C 1
ATOM 1300 O O . ILE B 1 51 ? 10.656 -15.125 2.598 1 95.25 51 ILE B O 1
ATOM 1304 N N . THR B 1 52 ? 9.641 -14.375 4.453 1 97.31 52 THR B N 1
ATOM 1305 C CA . THR B 1 52 ? 9.625 -15.688 5.105 1 97.31 52 THR B CA 1
ATOM 1306 C C . THR B 1 52 ? 8.43 -16.5 4.641 1 97.31 52 THR B C 1
ATOM 1308 O O . THR B 1 52 ? 7.445 -15.953 4.141 1 97.31 52 THR B O 1
ATOM 1311 N N . GLU B 1 53 ? 8.516 -17.797 4.848 1 97.81 53 GLU B N 1
ATOM 1312 C CA . GLU B 1 53 ? 7.414 -18.688 4.484 1 97.81 53 GLU B CA 1
ATOM 1313 C C . GLU B 1 53 ? 6.156 -18.359 5.281 1 97.81 53 GLU B C 1
ATOM 1315 O O . GLU B 1 53 ? 5.051 -18.375 4.734 1 97.81 53 GLU B O 1
ATOM 1320 N N . SER B 1 54 ? 6.344 -18.125 6.48 1 97.88 54 SER B N 1
ATOM 1321 C CA . SER B 1 54 ? 5.207 -17.797 7.336 1 97.88 54 SER B CA 1
ATOM 1322 C C . SER B 1 54 ? 4.527 -16.516 6.883 1 97.88 54 SER B C 1
ATOM 1324 O O . SER B 1 54 ? 3.299 -16.438 6.844 1 97.88 54 SER B O 1
ATOM 1326 N N . SER B 1 55 ? 5.336 -15.5 6.543 1 97.25 55 SER B N 1
ATOM 1327 C CA . SER B 1 55 ? 4.789 -14.234 6.074 1 97.25 55 SER B CA 1
ATOM 1328 C C . SER B 1 55 ? 4.066 -14.398 4.738 1 97.25 55 SER B C 1
ATOM 1330 O O . SER B 1 55 ? 2.984 -13.852 4.539 1 97.25 55 SER B O 1
ATOM 1332 N N . LEU B 1 56 ? 4.684 -15.148 3.912 1 98 56 LEU B N 1
ATOM 1333 C CA . LEU B 1 56 ? 4.051 -15.375 2.617 1 98 56 LEU B CA 1
ATOM 1334 C C . LEU B 1 56 ? 2.713 -16.094 2.787 1 98 56 LEU B C 1
ATOM 1336 O O . LEU B 1 56 ? 1.717 -15.703 2.168 1 98 56 LEU B O 1
ATOM 1340 N N . THR B 1 57 ? 2.65 -17.125 3.613 1 98.19 57 THR B N 1
ATOM 1341 C CA . THR B 1 57 ? 1.406 -17.828 3.902 1 98.19 57 THR B CA 1
ATOM 1342 C C . THR B 1 57 ? 0.343 -16.859 4.414 1 98.19 57 THR B C 1
ATOM 1344 O O . THR B 1 57 ? -0.789 -16.859 3.928 1 98.19 57 THR B O 1
ATOM 1347 N N . LYS B 1 58 ? 0.718 -16.062 5.316 1 97.88 58 LYS B N 1
ATOM 1348 C CA . LYS B 1 58 ? -0.2 -15.094 5.91 1 97.88 58 LYS B CA 1
ATOM 1349 C C . LYS B 1 58 ? -0.729 -14.125 4.855 1 97.88 58 LYS B C 1
ATOM 1351 O O . LYS B 1 58 ? -1.932 -13.867 4.793 1 97.88 58 LYS B O 1
ATOM 1356 N N . GLN B 1 59 ? 0.157 -13.547 4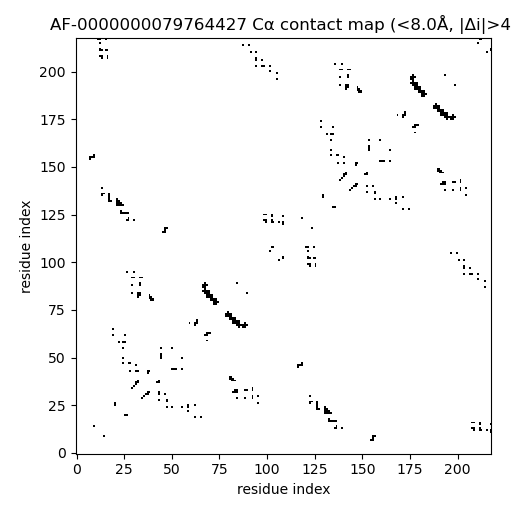.039 1 97.62 59 GLN B N 1
ATOM 1357 C CA . GLN B 1 59 ? -0.238 -12.57 3.025 1 97.62 59 GLN B CA 1
ATOM 1358 C C . GLN B 1 59 ? -1.159 -13.203 1.985 1 97.62 59 GLN B C 1
ATOM 1360 O O . GLN B 1 59 ? -2.139 -12.586 1.56 1 97.62 59 GLN B O 1
ATOM 1365 N N . LEU B 1 60 ? -0.859 -14.398 1.603 1 98.25 60 LEU B N 1
ATOM 1366 C CA . LEU B 1 60 ? -1.686 -15.102 0.626 1 98.25 60 LEU B CA 1
ATOM 1367 C C . LEU B 1 60 ? -3.07 -15.391 1.195 1 98.25 60 LEU B C 1
ATOM 1369 O O . LEU B 1 60 ? -4.078 -15.219 0.507 1 98.25 60 LEU B O 1
ATOM 1373 N N . ARG B 1 61 ? -3.113 -15.781 2.416 1 98.19 61 ARG B N 1
ATOM 1374 C CA . ARG B 1 61 ? -4.391 -16.047 3.072 1 98.19 61 ARG B CA 1
ATOM 1375 C C . ARG B 1 61 ? -5.234 -14.773 3.148 1 98.19 61 ARG B C 1
ATOM 1377 O O . ARG B 1 61 ? -6.441 -14.805 2.904 1 98.19 61 ARG B O 1
ATOM 1384 N N . GLU B 1 62 ? -4.645 -13.711 3.523 1 97.88 62 GLU B N 1
ATOM 1385 C CA . GLU B 1 62 ? -5.363 -12.445 3.623 1 97.88 62 GLU B CA 1
ATOM 1386 C C . GLU B 1 62 ? -5.867 -11.992 2.256 1 97.88 62 GLU B C 1
ATOM 1388 O O . GLU B 1 62 ? -7.004 -11.523 2.131 1 97.88 62 GLU B O 1
ATOM 1393 N N . LEU B 1 63 ? -5.031 -12.102 1.247 1 98.12 63 LEU B N 1
ATOM 1394 C CA . LEU B 1 63 ? -5.426 -11.719 -0.103 1 98.12 63 LEU B CA 1
ATOM 1395 C C . LEU B 1 63 ? -6.578 -12.586 -0.599 1 98.12 63 LEU B C 1
ATOM 1397 O O . LEU B 1 63 ? -7.457 -12.102 -1.322 1 98.12 63 LEU B O 1
ATOM 1401 N N . GLU B 1 64 ? -6.527 -13.844 -0.235 1 98.56 64 GLU B N 1
ATOM 1402 C CA . GLU B 1 64 ? -7.633 -14.734 -0.586 1 98.56 64 GLU B CA 1
ATOM 1403 C C . GLU B 1 64 ? -8.914 -14.344 0.148 1 98.56 64 GLU B C 1
ATOM 1405 O O . GLU B 1 64 ? -9.977 -14.242 -0.462 1 98.56 64 GLU B O 1
ATOM 1410 N N . ALA B 1 65 ? -8.812 -14.102 1.44 1 98 65 ALA B N 1
ATOM 1411 C CA . ALA B 1 65 ? -9.961 -13.727 2.266 1 98 65 ALA B CA 1
ATOM 1412 C C . ALA B 1 65 ? -10.578 -12.414 1.786 1 98 65 ALA B C 1
ATOM 1414 O O . ALA B 1 65 ? -11.797 -12.242 1.842 1 98 65 ALA B O 1
ATOM 1415 N N . ASP B 1 66 ? -9.758 -11.531 1.258 1 97.06 66 ASP B N 1
ATOM 1416 C CA . ASP B 1 66 ? -10.219 -10.227 0.807 1 97.06 66 ASP B CA 1
ATOM 1417 C C . ASP B 1 66 ? -10.703 -10.281 -0.638 1 97.06 66 ASP B C 1
ATOM 1419 O O . ASP B 1 66 ? -11.188 -9.281 -1.178 1 97.06 66 ASP B O 1
ATOM 1423 N N . GLY B 1 67 ? -10.508 -11.414 -1.268 1 97.5 67 GLY B N 1
ATOM 1424 C CA . GLY B 1 67 ? -11.125 -11.641 -2.564 1 97.5 67 GLY B CA 1
ATOM 1425 C C . GLY B 1 67 ? -10.234 -11.234 -3.727 1 97.5 67 GLY B C 1
ATOM 1426 O O . GLY B 1 67 ? -10.719 -11.031 -4.84 1 97.5 67 GLY B O 1
ATOM 1427 N N . PHE B 1 68 ? -8.938 -11.133 -3.502 1 98.38 68 PHE B N 1
ATOM 1428 C CA . PHE B 1 68 ? -8.047 -10.703 -4.57 1 98.38 68 PHE B CA 1
ATOM 1429 C C . PHE B 1 68 ? -7.488 -11.906 -5.324 1 98.38 68 PHE B C 1
ATOM 1431 O O . PHE B 1 68 ? -7.184 -11.82 -6.516 1 98.38 68 PHE B O 1
ATOM 1438 N N . ILE B 1 69 ? -7.293 -13.023 -4.59 1 98.69 69 ILE B N 1
ATOM 1439 C CA . ILE B 1 69 ? -6.723 -14.188 -5.258 1 98.69 69 ILE B CA 1
ATOM 1440 C C . ILE B 1 69 ? -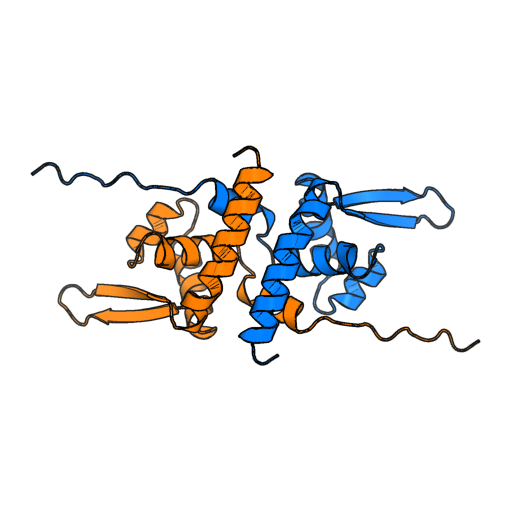7.539 -15.438 -4.918 1 98.69 69 ILE B C 1
ATOM 1442 O O . ILE B 1 69 ? -8.328 -15.43 -3.969 1 98.69 69 ILE B O 1
ATOM 1446 N N . LEU B 1 70 ? -7.395 -16.406 -5.734 1 98.56 70 LEU B N 1
ATOM 1447 C CA . LEU B 1 70 ? -7.977 -17.734 -5.559 1 98.56 70 LEU B CA 1
ATOM 1448 C C . LEU B 1 70 ? -6.891 -18.797 -5.41 1 98.56 70 LEU B C 1
ATOM 1450 O O . LEU B 1 70 ? -5.914 -18.797 -6.164 1 98.56 70 LEU B O 1
ATOM 1454 N N . ARG B 1 71 ? -7.066 -19.531 -4.406 1 97.75 71 ARG B N 1
ATOM 1455 C CA . ARG B 1 71 ? -6.18 -20.672 -4.191 1 97.75 71 ARG B CA 1
ATOM 1456 C C . ARG B 1 71 ? -6.742 -21.938 -4.836 1 97.75 71 ARG B C 1
ATOM 1458 O O . ARG B 1 71 ? -7.824 -22.406 -4.465 1 97.75 71 ARG B O 1
ATOM 1465 N N . HIS B 1 72 ? -5.992 -22.5 -5.863 1 97.12 72 HIS B N 1
ATOM 1466 C CA . HIS B 1 72 ? -6.391 -23.719 -6.547 1 97.12 72 HIS B CA 1
ATOM 1467 C C . HIS B 1 72 ? -5.59 -24.922 -6.043 1 97.12 72 HIS B C 1
ATOM 1469 O O . HIS B 1 72 ? -4.367 -24.953 -6.184 1 97.12 72 HIS B O 1
ATOM 1475 N N . ASP B 1 73 ? -6.316 -25.812 -5.469 1 94.69 73 ASP B N 1
ATOM 1476 C CA . ASP B 1 73 ? -5.688 -27.047 -5.016 1 94.69 73 ASP B CA 1
ATOM 1477 C C . ASP B 1 73 ? -5.844 -28.156 -6.051 1 94.69 73 ASP B C 1
ATOM 1479 O O . ASP B 1 73 ? -6.965 -28.562 -6.363 1 94.69 73 ASP B O 1
ATOM 1483 N N . PHE B 1 74 ? -4.672 -28.609 -6.613 1 91.94 74 PHE B N 1
ATOM 1484 C CA . PHE B 1 74 ? -4.707 -29.703 -7.574 1 91.94 74 PHE B CA 1
ATOM 1485 C C . PHE B 1 74 ? -4.465 -31.031 -6.883 1 91.94 74 PHE B C 1
ATOM 1487 O O . PHE B 1 74 ? -3.49 -31.188 -6.145 1 91.94 74 PHE B O 1
ATOM 1494 N N . CYS B 1 75 ? -5.301 -31.719 -6.496 1 90 75 CYS B N 1
ATOM 1495 C CA . CYS B 1 75 ? -5.23 -33 -5.844 1 90 75 CYS B CA 1
ATOM 1496 C C . CYS B 1 75 ? -4.418 -34 -6.672 1 90 75 CYS B C 1
ATOM 1498 O O . CYS B 1 75 ? -4.855 -35.125 -6.918 1 90 75 CYS B O 1
ATOM 1500 N N . GLU B 1 76 ? -3.422 -33.562 -7.148 1 90.12 76 GLU B N 1
ATOM 1501 C CA . GLU B 1 76 ? -2.531 -34.438 -7.898 1 90.12 76 GLU B CA 1
ATOM 1502 C C . GLU B 1 76 ? -1.403 -34.969 -7.02 1 90.12 76 GLU B C 1
ATOM 1504 O O . GLU B 1 76 ? -1.324 -34.625 -5.836 1 90.12 76 GLU B O 1
ATOM 1509 N N . VAL B 1 77 ? -0.788 -36 -7.34 1 87.94 77 VAL B N 1
ATOM 1510 C CA . VAL B 1 77 ? 0.38 -36.562 -6.664 1 87.94 77 VAL B CA 1
ATOM 1511 C C . VAL B 1 77 ? 1.643 -36.219 -7.453 1 87.94 77 VAL B C 1
ATOM 1513 O O . VAL B 1 77 ? 1.794 -36.625 -8.602 1 87.94 77 VAL B O 1
ATOM 1516 N N . PRO B 1 78 ? 2.482 -35.312 -6.68 1 88.62 78 PRO B N 1
ATOM 1517 C CA . PRO B 1 78 ? 2.459 -34.594 -5.422 1 88.62 78 PRO B CA 1
ATOM 1518 C C . PRO B 1 78 ? 1.466 -33.406 -5.441 1 88.62 78 PRO B C 1
ATOM 1520 O O . PRO B 1 78 ? 1.146 -32.906 -6.512 1 88.62 78 PRO B O 1
ATOM 1523 N N . PRO B 1 79 ? 0.974 -33.156 -4.238 1 89.44 79 PRO B N 1
ATOM 1524 C CA . PRO B 1 79 ? -0.013 -32.062 -4.188 1 89.44 79 PRO B CA 1
ATOM 1525 C C . PRO B 1 79 ? 0.512 -30.766 -4.773 1 89.44 79 PRO B C 1
ATOM 1527 O O . PRO B 1 79 ? 1.688 -30.438 -4.598 1 89.44 79 PRO B O 1
ATOM 1530 N N . ARG B 1 80 ? -0.329 -30.094 -5.602 1 92.56 80 ARG B N 1
ATOM 1531 C CA . ARG B 1 80 ? 0.054 -28.844 -6.242 1 92.56 80 ARG B CA 1
ATOM 1532 C C . ARG B 1 80 ? -0.996 -27.766 -6.004 1 92.56 80 ARG B C 1
ATOM 1534 O O . ARG B 1 80 ? -2.191 -28 -6.18 1 92.56 80 ARG B O 1
ATOM 1541 N N . VAL B 1 81 ? -0.503 -26.656 -5.484 1 96.56 81 VAL B N 1
ATOM 1542 C CA . VAL B 1 81 ? -1.37 -25.5 -5.27 1 96.56 81 VAL B CA 1
ATOM 1543 C C . VAL B 1 81 ? -0.911 -24.344 -6.148 1 96.56 81 VAL B C 1
ATOM 1545 O O . VAL B 1 81 ? 0.29 -24.094 -6.281 1 96.56 81 VAL B O 1
ATOM 1548 N N . GLU B 1 82 ? -1.931 -23.672 -6.777 1 98.12 82 GLU B N 1
ATOM 1549 C CA . GLU B 1 82 ? -1.628 -22.484 -7.566 1 98.12 82 GLU B CA 1
ATOM 1550 C C . GLU B 1 82 ? -2.527 -21.328 -7.172 1 98.12 82 GLU B C 1
ATOM 1552 O O . GLU B 1 82 ? -3.645 -21.531 -6.695 1 98.12 82 GLU B O 1
ATOM 1557 N N . TYR B 1 83 ? -2.01 -20.172 -7.379 1 98.62 83 TYR B N 1
ATOM 1558 C CA . TYR B 1 83 ? -2.756 -18.953 -7.113 1 98.62 83 TYR B CA 1
ATOM 1559 C C . TYR B 1 83 ? -3.035 -18.188 -8.406 1 98.62 83 TYR B C 1
ATOM 1561 O O . TYR B 1 83 ? -2.182 -18.125 -9.289 1 98.62 83 TYR B O 1
ATOM 1569 N N . SER B 1 84 ? -4.184 -17.656 -8.477 1 98.69 84 SER B N 1
ATOM 1570 C CA . SER B 1 84 ? -4.57 -16.766 -9.57 1 98.69 84 SER B CA 1
ATOM 1571 C C . SER B 1 84 ? -5.371 -15.57 -9.062 1 98.69 84 SER B C 1
ATOM 1573 O O . SER B 1 84 ? -5.824 -15.562 -7.914 1 98.69 84 SER B O 1
ATOM 1575 N N . LEU B 1 85 ? -5.504 -14.578 -9.875 1 98.75 85 LEU B N 1
ATOM 1576 C CA . LEU B 1 85 ? -6.289 -13.414 -9.484 1 98.75 85 LEU B CA 1
ATOM 1577 C C . LEU B 1 85 ? -7.777 -13.656 -9.703 1 98.75 85 LEU B C 1
ATOM 1579 O O . LEU B 1 85 ? -8.164 -14.305 -10.68 1 98.75 85 LEU B O 1
ATOM 1583 N N . THR B 1 86 ? -8.578 -13.188 -8.82 1 98.69 86 THR B N 1
ATOM 1584 C CA . THR B 1 86 ? -10.008 -13.07 -9.062 1 98.69 86 THR B CA 1
ATOM 1585 C C . THR B 1 86 ? -10.305 -11.906 -10 1 98.69 86 THR B C 1
ATOM 1587 O O . THR B 1 86 ? -9.391 -11.234 -10.469 1 98.69 86 THR B O 1
ATOM 1590 N N . GLU B 1 87 ? -11.617 -11.734 -10.281 1 98.5 87 GLU B N 1
ATOM 1591 C CA . GLU B 1 87 ? -12.016 -10.562 -11.055 1 98.5 87 GLU B CA 1
ATOM 1592 C C . GLU B 1 87 ? -11.602 -9.273 -10.359 1 98.5 87 GLU B C 1
ATOM 1594 O O . GLU B 1 87 ? -11.125 -8.336 -11 1 98.5 87 GLU B O 1
ATOM 1599 N N . LEU B 1 88 ? -11.789 -9.219 -9.062 1 98.19 88 LEU B N 1
ATOM 1600 C CA . LEU B 1 88 ? -11.367 -8.062 -8.289 1 98.19 88 LEU B CA 1
ATOM 1601 C C . LEU B 1 88 ? -9.859 -7.848 -8.398 1 98.19 88 LEU B C 1
ATOM 1603 O O . LEU B 1 88 ? -9.406 -6.73 -8.648 1 98.19 88 LEU B O 1
ATOM 1607 N N . GLY B 1 89 ? -9.102 -8.914 -8.164 1 98.5 89 GLY B N 1
ATOM 1608 C CA . GLY B 1 89 ? -7.652 -8.844 -8.312 1 98.5 89 GLY B CA 1
ATOM 1609 C C . GLY B 1 89 ? -7.219 -8.344 -9.68 1 98.5 89 GLY B C 1
ATOM 1610 O O . GLY B 1 89 ? -6.316 -7.512 -9.789 1 98.5 89 GLY B O 1
ATOM 1611 N N . GLU B 1 90 ? -7.895 -8.875 -10.719 1 98.62 90 GLU B N 1
ATOM 1612 C CA . GLU B 1 90 ? -7.582 -8.469 -12.086 1 98.62 90 GLU B CA 1
ATOM 1613 C C . GLU B 1 90 ? -7.867 -6.98 -12.297 1 98.62 90 GLU B C 1
ATOM 1615 O O . GLU B 1 90 ? -7.09 -6.281 -12.945 1 98.62 90 GLU B O 1
ATOM 1620 N N . SER B 1 91 ? -8.93 -6.555 -11.773 1 98.5 91 SER B N 1
ATOM 1621 C CA . SER B 1 91 ? -9.281 -5.148 -11.938 1 98.5 91 SER B CA 1
ATOM 1622 C C . SER B 1 91 ? -8.258 -4.242 -11.258 1 98.5 91 SER B C 1
ATOM 1624 O O . SER B 1 91 ? -8.062 -3.1 -11.672 1 98.5 91 SER B O 1
ATOM 1626 N N . PHE B 1 92 ? -7.586 -4.699 -10.211 1 98.56 92 PHE B N 1
ATOM 1627 C CA . PHE B 1 92 ? -6.613 -3.92 -9.461 1 98.56 92 PHE B CA 1
ATOM 1628 C C . PHE B 1 92 ? -5.305 -3.787 -10.227 1 98.56 92 PHE B C 1
ATOM 1630 O O . PHE B 1 92 ? -4.484 -2.92 -9.93 1 98.56 92 PHE B O 1
ATOM 1637 N N . LEU B 1 93 ? -5.098 -4.59 -11.266 1 98.56 93 LEU B N 1
ATOM 1638 C CA . LEU B 1 93 ? -3.859 -4.547 -12.031 1 98.56 93 LEU B CA 1
ATOM 1639 C C . LEU B 1 93 ? -3.666 -3.184 -12.68 1 98.56 93 LEU B C 1
ATOM 1641 O O . LEU B 1 93 ? -2.533 -2.75 -12.898 1 98.56 93 LEU B O 1
ATOM 1645 N N . SER B 1 94 ? -4.75 -2.539 -12.977 1 98.56 94 SER B N 1
ATOM 1646 C CA . SER B 1 94 ? -4.621 -1.197 -13.539 1 98.56 94 SER B CA 1
ATOM 1647 C C . SER B 1 94 ? -3.977 -0.242 -12.539 1 98.56 94 SER B C 1
ATOM 1649 O O . SER B 1 94 ? -3.232 0.66 -12.93 1 98.56 94 SER B O 1
ATOM 1651 N N . VAL B 1 95 ? -4.289 -0.382 -11.312 1 98.56 95 VAL B N 1
ATOM 1652 C CA . VAL B 1 95 ? -3.68 0.421 -10.25 1 98.56 95 VAL B CA 1
ATOM 1653 C C . VAL B 1 95 ? -2.193 0.094 -10.148 1 98.56 95 VAL B C 1
ATOM 1655 O O . VAL B 1 95 ? -1.358 0.995 -10.039 1 98.56 95 VAL B O 1
ATOM 1658 N N . LEU B 1 96 ? -1.851 -1.156 -10.203 1 98.38 96 LEU B N 1
ATOM 1659 C CA . LEU B 1 96 ? -0.453 -1.571 -10.141 1 98.38 96 LEU B CA 1
ATOM 1660 C C . LEU B 1 96 ? 0.337 -0.99 -11.312 1 98.38 96 LEU B C 1
ATOM 1662 O O . LEU B 1 96 ? 1.478 -0.555 -11.141 1 98.38 96 LEU B O 1
ATOM 1666 N N . ASP B 1 97 ? -0.279 -1.028 -12.492 1 98.5 97 ASP B N 1
ATOM 1667 C CA . ASP B 1 97 ? 0.368 -0.437 -13.656 1 98.5 97 ASP B CA 1
ATOM 1668 C C . ASP B 1 97 ? 0.649 1.048 -13.438 1 98.5 97 ASP B C 1
ATOM 1670 O O . ASP B 1 97 ? 1.732 1.536 -13.766 1 98.5 97 ASP B O 1
ATOM 1674 N N . TYR B 1 98 ? -0.323 1.705 -12.875 1 98.5 98 TYR B N 1
ATOM 1675 C CA . TYR B 1 98 ? -0.164 3.133 -12.617 1 98.5 98 TYR B CA 1
ATOM 1676 C C . TYR B 1 98 ? 0.92 3.379 -11.57 1 98.5 98 TYR B C 1
ATOM 1678 O O . TYR B 1 98 ? 1.72 4.309 -11.703 1 98.5 98 TYR B O 1
ATOM 1686 N N . MET B 1 99 ? 0.996 2.539 -10.562 1 98.06 99 MET B N 1
ATOM 1687 C CA . MET B 1 99 ? 2.043 2.619 -9.555 1 98.06 99 MET B CA 1
ATOM 1688 C C . MET B 1 99 ? 3.418 2.377 -10.164 1 98.06 99 MET B C 1
ATOM 1690 O O . MET B 1 99 ? 4.375 3.088 -9.859 1 98.06 99 MET B O 1
ATOM 1694 N N . LYS B 1 100 ? 3.455 1.414 -10.969 1 97.94 100 LYS B N 1
ATOM 1695 C CA . LYS B 1 100 ? 4.719 1.105 -11.633 1 97.94 100 LYS B CA 1
ATOM 1696 C C . LYS B 1 100 ? 5.188 2.275 -12.5 1 97.94 100 LYS B C 1
ATOM 1698 O O . LYS B 1 100 ? 6.359 2.652 -12.453 1 97.94 100 LYS B O 1
ATOM 1703 N N . ASP B 1 101 ? 4.293 2.793 -13.32 1 98.25 101 ASP B N 1
ATOM 1704 C CA . ASP B 1 101 ? 4.629 3.93 -14.172 1 98.25 101 ASP B CA 1
ATOM 1705 C C . ASP B 1 101 ? 5.105 5.121 -13.344 1 98.25 101 ASP B C 1
ATOM 1707 O O . ASP B 1 101 ? 6.09 5.77 -13.695 1 98.25 101 ASP B O 1
ATOM 1711 N N . TRP B 1 102 ? 4.391 5.41 -12.305 1 98.56 102 TRP B N 1
ATOM 1712 C CA . TRP B 1 102 ? 4.805 6.48 -11.406 1 98.56 102 TRP B CA 1
ATOM 1713 C C . TRP B 1 102 ? 6.191 6.207 -10.836 1 98.56 102 TRP B C 1
ATOM 1715 O O . TRP B 1 102 ? 7.035 7.102 -10.781 1 98.56 102 TRP B O 1
ATOM 1725 N N . GLY B 1 103 ? 6.391 4.969 -10.281 1 98 103 GLY B N 1
ATOM 1726 C CA . GLY B 1 103 ? 7.688 4.613 -9.734 1 98 103 GLY B CA 1
ATOM 1727 C C . GLY B 1 103 ? 8.82 4.777 -10.734 1 98 103 GLY B C 1
ATOM 1728 O O . GLY B 1 103 ? 9.883 5.297 -10.391 1 98 103 GLY B O 1
ATOM 1729 N N . ASP B 1 104 ? 8.609 4.348 -11.961 1 97.75 104 ASP B N 1
ATOM 1730 C CA . ASP B 1 104 ? 9.609 4.477 -13.016 1 97.75 104 ASP B CA 1
ATOM 1731 C C . ASP B 1 104 ? 9.969 5.941 -13.25 1 97.75 104 ASP B C 1
ATOM 1733 O O . ASP B 1 104 ? 11.117 6.266 -13.539 1 97.75 104 ASP B O 1
ATOM 1737 N N . ALA B 1 105 ? 9.016 6.781 -13.117 1 97.69 105 ALA B N 1
ATOM 1738 C CA . ALA B 1 105 ? 9.195 8.195 -13.43 1 97.69 105 ALA B CA 1
ATOM 1739 C C . ALA B 1 105 ? 9.82 8.945 -12.258 1 97.69 105 ALA B C 1
ATOM 1741 O O . ALA B 1 105 ? 10.539 9.93 -12.445 1 97.69 105 ALA B O 1
ATOM 1742 N N . ASN B 1 106 ? 9.586 8.469 -11.047 1 97.56 106 ASN B N 1
ATOM 1743 C CA . ASN B 1 106 ? 9.875 9.336 -9.906 1 97.56 106 ASN B CA 1
ATOM 1744 C C . ASN B 1 106 ? 10.898 8.703 -8.969 1 97.56 106 ASN B C 1
ATOM 1746 O O . ASN B 1 106 ? 11.469 9.383 -8.117 1 97.56 106 ASN B O 1
ATOM 1750 N N . LEU B 1 107 ? 11.016 7.367 -9.203 1 94.44 107 LEU B N 1
ATOM 1751 C CA . LEU B 1 107 ? 11.93 6.68 -8.297 1 94.44 107 LEU B CA 1
ATOM 1752 C C . LEU B 1 107 ? 13.211 6.285 -9.016 1 94.44 107 LEU B C 1
ATOM 1754 O O . LEU B 1 107 ? 13.188 5.977 -10.211 1 94.44 107 LEU B O 1
ATOM 1758 N N . SER B 1 108 ? 14.359 6.699 -8.594 1 83.94 108 SER B N 1
ATOM 1759 C CA . SER B 1 108 ? 15.641 6.309 -9.18 1 83.94 108 SER B CA 1
ATOM 1760 C C . SER B 1 108 ? 15.922 4.828 -8.953 1 83.94 108 SER B C 1
ATOM 1762 O O . SER B 1 108 ? 16.547 4.457 -7.957 1 83.94 108 SER B O 1
ATOM 1764 N N . VAL B 1 109 ? 15.086 4.062 -9.609 1 74.19 109 VAL B N 1
ATOM 1765 C CA . VAL B 1 109 ? 15.32 2.639 -9.383 1 74.19 109 VAL B CA 1
ATOM 1766 C C . VAL B 1 109 ? 16.141 2.059 -10.539 1 74.19 109 VAL B C 1
ATOM 1768 O O . VAL B 1 109 ? 16.094 2.564 -11.656 1 74.19 109 VAL B O 1
#

InterPro domains:
  IPR002577 Helix-turn-helix, HxlR type [PF01638] (20-107)
  IPR002577 Helix-turn-helix, HxlR type [PS51118] (11-109)
  IPR036388 Winged helix-like DNA-binding domain superfamily [G3DSA:1.10.10.10] (4-109)
  IPR036390 Winged helix DNA-binding domain superfamily [SSF46785] (11-107)

Secondary structure (DSSP, 8-state):
-----------HHHHHHHHHH-SSSHHHHHHHHHHS---SHHHHHHHH-S--HHHHHHHHHHHHHTTSEEEEEE--SS-EEEEEE-HHHHHHHHHHHHHHHHHHHHS--/-----------HHHHHHHHHH-SSSHHHHHHHHHHS---SHHHHHHHH-S--HHHHHHHHHHHHHTTSEEEEEE--SS-EEEEEE-HHHHHHHHHHHHHHHHHHHHS--

Nearest PDB structures (foldseek):
  7bzg-assembly3_J  TM=8.791E-01  e=8.558E-09  Bacillus subtilis subsp. subtilis str. 168
  4a5m-assembly1_B  TM=9.168E-01  e=4.485E-08  Bacillus subtilis
  5hs7-assembly1_A  TM=8.282E-01  e=3.840E-07  Bacillus subtilis subsp. subtilis str. 168
  5hs8-assembly1_A  TM=7.230E-01  e=1.955E-07  Bacillus subtilis subsp. subtilis str. 168
  4hqe-assembly1_A  TM=9.204E-01  e=8.251E-06  Staphylococcus aureus

Organism: NCBI:txid410072

Sequence (218 aa):
MRKSESAINRCKTISTVQKLLGGKYKIEILWYIGKCDVRRFGQLRRQIGEITESSLTKQLRELEADGFILRHDFCEVPPRVEYSLTELGESFLSVLDYMKDWGDANLSVMRKSESAINRCKTISTVQKLLGGKYKIEILWYIGKCDVRRFGQLRRQIGEITESSLTKQLRELEADGFILRHDFCEVPPRVEYSLTELGESFLSVLDYMKDWGDANLSV

Foldseek 3Di:
DPPPPPPPDDDVVVVVVCVLCPDDCLLVLLCCVAVVVAWFLVSSCVVVPPDDSVRSVVSVVSCVVVQQKDWDWDPDVVTGITIHGDPVNNVCVVVSVVVVVVCVVPPPD/DPPPPPPPDDDVVVVVVCVLCPDDCLLVLLCCVAVVVAWFLVSSCVVVVPDDSVRSVVSVVSCVVVQQKDWDWDPDVVTGITIHGDPVNNVCVVVSVVVVVVCVVPPPD

pLDDT: mean 92.37, std 13.21, range [37.47, 98.75]

Solvent-accessible surface area (backbone atoms only — not comparable to full-atom values): 12428 Å² total; per-residue (Å²): 128,81,74,73,73,71,71,76,82,66,57,62,42,47,52,50,51,30,61,71,49,37,39,76,48,50,61,49,53,52,43,36,32,70,76,63,67,42,34,34,70,70,57,45,42,60,54,70,56,86,59,49,70,68,56,50,52,52,52,51,51,50,37,35,75,72,46,32,32,43,82,43,77,42,90,47,94,72,77,42,60,38,44,42,63,30,73,60,30,54,62,46,45,58,50,50,51,48,46,39,54,49,31,64,74,73,41,98,111,129,81,75,73,74,70,71,76,81,64,57,60,42,47,50,51,50,29,60,74,48,38,39,76,47,51,60,48,52,52,44,36,32,69,76,62,67,41,34,34,68,69,56,46,42,59,54,68,57,84,60,50,71,69,54,49,53,52,53,52,50,50,38,35,74,73,44,32,32,41,83,44,78,44,92,46,95,72,77,42,58,38,45,42,62,31,75,60,31,54,63,46,47,60,52,51,51,49,46,37,54,49,29,64,73,72,42,97,111

Radius of gyration: 19.48 Å; Cα contacts (8 Å, |Δi|>4): 281; chains: 2; bounding box: 40×67×43 Å